Protein AF-A0A9D2K8A7-F1 (afdb_monomer_lite)

Radius of gyration: 24.81 Å; chains: 1; bounding box: 50×59×69 Å

Structure (mmCIF, N/CA/C/O backbone):
data_AF-A0A9D2K8A7-F1
#
_entry.id   AF-A0A9D2K8A7-F1
#
loop_
_atom_site.group_PDB
_atom_site.id
_atom_site.type_symbol
_atom_site.label_atom_id
_atom_site.label_alt_id
_atom_site.label_comp_id
_atom_site.label_asym_id
_atom_site.label_entity_id
_atom_site.label_seq_id
_atom_site.pdbx_PDB_ins_code
_atom_site.Cartn_x
_atom_site.Cartn_y
_atom_site.Cartn_z
_atom_site.occupancy
_atom_site.B_iso_or_equiv
_atom_site.auth_seq_id
_atom_site.auth_comp_id
_atom_site.auth_asym_id
_atom_site.auth_atom_id
_atom_site.pdbx_PDB_model_num
ATOM 1 N N . MET A 1 1 ? -1.285 -45.714 24.639 1.00 65.31 1 MET A N 1
ATOM 2 C CA . MET A 1 1 ? -1.432 -44.637 23.637 1.00 65.31 1 MET A CA 1
ATOM 3 C C . MET A 1 1 ? -2.684 -43.863 24.002 1.00 65.31 1 MET A C 1
ATOM 5 O O . MET A 1 1 ? -3.686 -44.502 24.302 1.00 65.31 1 MET A O 1
ATOM 9 N N . ALA A 1 2 ? -2.605 -42.539 24.095 1.00 81.25 2 ALA A N 1
ATOM 10 C CA . ALA A 1 2 ? -3.733 -41.687 24.477 1.00 81.25 2 ALA A CA 1
ATOM 11 C C . ALA A 1 2 ? -4.180 -40.853 23.271 1.00 81.25 2 ALA A C 1
ATOM 13 O O . ALA A 1 2 ? -3.357 -40.514 22.426 1.00 81.25 2 ALA A O 1
ATOM 14 N N . PHE A 1 3 ? -5.466 -40.513 23.190 1.00 88.50 3 PHE A N 1
ATOM 15 C CA . PHE A 1 3 ? -6.029 -39.693 22.114 1.00 88.50 3 PHE A CA 1
ATOM 16 C C . PHE A 1 3 ? -6.676 -38.436 22.693 1.00 88.50 3 PHE A C 1
ATOM 18 O O . PHE A 1 3 ? -7.244 -38.456 23.784 1.00 88.50 3 PHE A O 1
ATOM 25 N N . CYS A 1 4 ? -6.579 -37.326 21.967 1.00 88.69 4 CYS A N 1
ATOM 26 C CA . CYS A 1 4 ? -7.150 -36.048 22.373 1.00 88.69 4 CYS A CA 1
ATOM 27 C C . CYS A 1 4 ? -8.680 -36.107 22.389 1.00 88.69 4 CYS A C 1
ATOM 29 O O . CYS A 1 4 ? -9.301 -36.402 21.370 1.00 88.69 4 CYS A O 1
ATOM 31 N N . SER A 1 5 ? -9.290 -35.742 23.518 1.00 85.75 5 SER A N 1
ATOM 32 C CA . SER A 1 5 ? -10.748 -35.757 23.685 1.00 85.75 5 SER A CA 1
ATOM 33 C C . SER A 1 5 ? -11.489 -34.718 22.835 1.00 85.75 5 SER A C 1
ATOM 35 O O . SER A 1 5 ? -12.677 -34.888 22.586 1.00 85.75 5 SER A O 1
ATOM 37 N N . LYS A 1 6 ? -10.812 -33.666 22.350 1.00 85.88 6 LYS A N 1
ATOM 38 C CA . LYS A 1 6 ? -11.414 -32.638 21.483 1.00 85.88 6 LYS A CA 1
ATOM 39 C C . LYS A 1 6 ? -11.265 -32.906 19.989 1.00 85.88 6 LYS A C 1
ATOM 41 O O . LYS A 1 6 ? -12.168 -32.564 19.238 1.00 85.88 6 LYS A O 1
ATOM 46 N N . CYS A 1 7 ? -10.133 -33.446 19.534 1.00 89.88 7 CYS A N 1
ATOM 47 C CA . CYS A 1 7 ? -9.863 -33.590 18.093 1.00 89.88 7 CYS A CA 1
ATOM 48 C C . CYS A 1 7 ? -9.508 -35.011 17.639 1.00 89.88 7 CYS A C 1
ATOM 50 O O . CYS A 1 7 ? -9.254 -35.220 16.456 1.00 89.88 7 CYS A O 1
ATOM 52 N N . GLY A 1 8 ? -9.454 -35.979 18.557 1.00 87.69 8 GLY A N 1
ATOM 53 C CA . GLY A 1 8 ? -9.224 -37.393 18.249 1.00 87.69 8 GLY A CA 1
ATOM 54 C C . GLY A 1 8 ? -7.801 -37.748 17.810 1.00 87.69 8 GLY A C 1
ATOM 55 O O . GLY A 1 8 ? -7.538 -38.905 17.503 1.00 87.69 8 GLY A O 1
ATOM 56 N N . ARG A 1 9 ? -6.866 -36.789 17.772 1.00 89.06 9 ARG A N 1
ATOM 57 C CA . ARG A 1 9 ? -5.471 -37.048 17.385 1.00 89.06 9 ARG A CA 1
ATOM 58 C C . ARG A 1 9 ? -4.696 -37.751 18.498 1.00 89.06 9 ARG A C 1
ATOM 60 O O . ARG A 1 9 ? -4.911 -37.464 19.675 1.00 89.06 9 ARG A O 1
ATOM 67 N N . GLU A 1 10 ? -3.784 -38.639 18.114 1.00 91.75 10 GLU A N 1
ATOM 68 C CA . GLU A 1 10 ? -2.905 -39.342 19.049 1.00 91.75 10 GLU A CA 1
ATOM 69 C C . GLU A 1 10 ? -1.982 -38.372 19.805 1.00 91.75 10 GLU A C 1
ATOM 71 O O . GLU A 1 10 ? -1.480 -37.389 19.252 1.00 91.75 10 GLU A O 1
ATOM 76 N N . ILE A 1 11 ? -1.787 -38.648 21.092 1.00 88.19 11 ILE A N 1
ATOM 77 C CA . ILE A 1 11 ? -0.980 -37.877 22.031 1.00 88.19 11 ILE A CA 1
ATOM 78 C C . ILE A 1 11 ? 0.329 -38.634 22.270 1.00 88.19 11 ILE A C 1
ATOM 80 O O . ILE A 1 11 ? 0.329 -39.754 22.785 1.00 88.19 11 ILE A O 1
ATOM 84 N N . ALA A 1 12 ? 1.451 -37.999 21.928 1.00 85.31 12 ALA A N 1
ATOM 85 C CA . ALA A 1 12 ? 2.783 -38.535 22.189 1.00 85.31 12 ALA A CA 1
ATOM 86 C C . ALA A 1 12 ? 3.058 -38.640 23.702 1.00 85.31 12 ALA A C 1
ATOM 88 O O . ALA A 1 12 ? 2.668 -37.759 24.475 1.00 85.31 12 ALA A O 1
ATOM 89 N N . ASN A 1 13 ? 3.759 -39.692 24.136 1.00 77.19 13 ASN A N 1
ATOM 90 C CA . ASN A 1 13 ? 4.100 -39.884 25.550 1.00 77.19 13 ASN A CA 1
ATOM 91 C C . ASN A 1 13 ? 4.867 -38.672 26.110 1.00 77.19 13 ASN A C 1
ATOM 93 O O . ASN A 1 13 ? 5.844 -38.221 25.517 1.00 77.19 13 ASN A O 1
ATOM 97 N N . GLY A 1 14 ? 4.408 -38.146 27.249 1.00 76.88 14 GLY A N 1
ATOM 98 C CA . GLY A 1 14 ? 5.009 -36.991 27.929 1.00 76.88 14 GLY A CA 1
ATOM 99 C C . GLY A 1 14 ? 4.583 -35.611 27.407 1.00 76.88 14 GLY A C 1
ATOM 100 O O . GLY A 1 14 ? 4.970 -34.600 27.994 1.00 76.88 14 GLY A O 1
ATOM 101 N N . SER A 1 15 ? 3.773 -35.532 26.346 1.00 77.31 15 SER A N 1
ATOM 102 C CA . SER A 1 15 ? 3.268 -34.244 25.854 1.00 77.31 15 SER A CA 1
ATOM 103 C C . SER A 1 15 ? 2.279 -33.611 26.841 1.00 77.31 15 SER A C 1
ATOM 105 O O . SER A 1 15 ? 1.503 -34.308 27.480 1.00 77.31 15 SER A O 1
ATOM 107 N N . GLN A 1 16 ? 2.342 -32.284 27.000 1.00 81.44 16 GLN A N 1
ATOM 108 C CA . GLN A 1 16 ? 1.463 -31.514 27.900 1.00 81.44 16 GLN A CA 1
ATOM 109 C C . GLN A 1 16 ? 0.239 -30.938 27.161 1.00 81.44 16 GLN A C 1
ATOM 111 O O . GLN A 1 16 ? -0.792 -30.650 27.769 1.00 81.44 16 GLN A O 1
ATOM 116 N N . PHE A 1 17 ? 0.324 -30.831 25.831 1.00 87.19 17 PHE A N 1
ATOM 117 C CA . PHE A 1 17 ? -0.711 -30.285 24.954 1.00 87.19 17 PHE A CA 1
ATOM 118 C C . PHE A 1 17 ? -0.864 -31.137 23.696 1.00 87.19 17 PHE A C 1
ATOM 120 O O . PHE A 1 17 ? 0.109 -31.682 23.173 1.00 87.19 17 PHE A O 1
ATOM 127 N N . CYS A 1 18 ? -2.084 -31.209 23.167 1.00 88.62 18 CYS A N 1
ATOM 128 C CA . CYS A 1 18 ? -2.353 -31.832 21.882 1.00 88.62 18 CYS A CA 1
ATOM 129 C C . CYS A 1 18 ? -1.731 -31.002 20.751 1.00 88.62 18 CYS A C 1
ATOM 131 O O . CYS A 1 18 ? -2.117 -29.854 20.533 1.00 88.62 18 CYS A O 1
ATOM 133 N N . SER A 1 19 ? -0.845 -31.608 19.964 1.00 84.94 19 SER A N 1
ATOM 134 C CA . SER A 1 19 ? -0.219 -30.974 18.794 1.00 84.94 19 SER A CA 1
ATOM 135 C C . SER A 1 19 ? -1.198 -30.667 17.653 1.00 84.94 19 SER A C 1
ATOM 1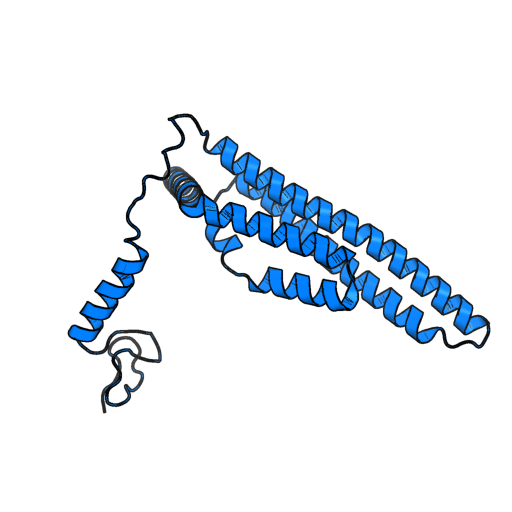37 O O . SER A 1 19 ? -0.885 -29.879 16.767 1.00 84.94 19 SER A O 1
ATOM 139 N N . GLY A 1 20 ? -2.381 -31.290 17.650 1.00 84.56 20 GLY A N 1
ATOM 140 C CA . GLY A 1 20 ? -3.409 -31.071 16.633 1.00 84.56 20 GLY A CA 1
ATOM 141 C C . GLY A 1 20 ? -4.299 -29.858 16.894 1.00 84.56 20 GLY A C 1
ATOM 142 O O . GLY A 1 20 ? -4.608 -29.124 15.962 1.00 84.56 20 GLY A O 1
ATOM 143 N N . CYS A 1 21 ? -4.734 -29.653 18.141 1.00 85.81 21 CYS A N 1
ATOM 144 C CA . CYS A 1 21 ? -5.727 -28.623 18.472 1.00 85.81 21 CYS A CA 1
ATOM 145 C C . CYS A 1 21 ? -5.390 -27.777 19.711 1.00 85.81 21 CYS A C 1
ATOM 147 O O . CYS A 1 21 ? -6.226 -26.982 20.143 1.00 85.81 21 CYS A O 1
ATOM 149 N N . GLY A 1 22 ? -4.223 -27.987 20.327 1.00 80.19 22 GLY A N 1
ATOM 150 C CA . GLY A 1 22 ? -3.735 -27.221 21.477 1.00 80.19 22 GLY A CA 1
ATOM 151 C C . GLY A 1 22 ? -4.411 -27.526 22.816 1.00 80.19 22 GLY A C 1
ATOM 152 O O . GLY A 1 22 ? -4.164 -26.820 23.787 1.00 80.19 22 GLY A O 1
ATOM 153 N N . GLN A 1 23 ? -5.272 -28.547 22.905 1.00 87.12 23 GLN A N 1
ATOM 154 C CA . GLN A 1 23 ? -5.938 -28.877 24.170 1.00 87.12 23 GLN A CA 1
ATOM 155 C C . GLN A 1 23 ? -4.920 -29.441 25.180 1.00 87.12 23 GLN A C 1
ATOM 157 O O . GLN A 1 23 ? -4.176 -30.354 24.809 1.00 87.12 23 GLN A O 1
ATOM 162 N N . PRO A 1 24 ? -4.883 -28.950 26.432 1.00 85.06 24 PRO A N 1
ATOM 163 C CA . PRO A 1 24 ? -4.046 -29.533 27.476 1.00 85.06 24 PRO A CA 1
ATOM 164 C C . PRO A 1 24 ? -4.481 -30.969 27.769 1.00 85.06 24 PRO A C 1
ATOM 166 O O . PRO A 1 24 ? -5.674 -31.278 27.752 1.00 85.06 24 PRO A O 1
ATOM 169 N N . VAL A 1 25 ? -3.515 -31.850 28.021 1.00 83.75 25 VAL A N 1
ATOM 170 C CA . VAL A 1 25 ? -3.777 -33.293 28.178 1.00 83.75 25 VAL A CA 1
ATOM 171 C C . VAL A 1 25 ? -3.817 -33.754 29.638 1.00 83.75 25 VAL A C 1
ATOM 173 O O . VAL A 1 25 ? -4.150 -34.905 29.901 1.00 83.75 25 VAL A O 1
ATOM 176 N N . SER A 1 26 ? -3.509 -32.868 30.587 1.00 73.94 26 SER A N 1
ATOM 177 C CA . SER A 1 26 ? -3.614 -33.107 32.031 1.00 73.94 26 SER A CA 1
ATOM 178 C C . SER A 1 26 ? -4.200 -31.884 32.739 1.00 73.94 26 SER A C 1
ATOM 180 O O . SER A 1 26 ? -4.116 -30.768 32.224 1.00 73.94 26 SER A O 1
ATOM 182 N N . GLU A 1 27 ? -4.779 -32.069 33.929 1.00 65.12 27 GLU A N 1
ATOM 183 C CA . GLU A 1 27 ? -5.292 -30.955 34.744 1.00 65.12 27 GLU A CA 1
ATOM 184 C C . GLU A 1 27 ? -4.177 -29.980 35.146 1.00 65.12 27 GLU A C 1
ATOM 186 O O . GLU A 1 27 ? -4.384 -28.770 35.111 1.00 65.12 27 GLU A O 1
ATOM 191 N N . GLN A 1 28 ? -2.965 -30.484 35.397 1.00 62.75 28 GLN A N 1
ATOM 192 C CA . GLN A 1 28 ? -1.781 -29.660 35.658 1.00 62.75 28 GLN A CA 1
ATOM 193 C C . GLN A 1 28 ? -1.355 -28.849 34.423 1.00 62.75 28 GLN A C 1
ATOM 195 O O . GLN A 1 28 ? -1.036 -27.666 34.549 1.00 62.75 28 GLN A O 1
ATOM 200 N N . ALA A 1 29 ? -1.419 -29.433 33.220 1.00 60.75 29 ALA A N 1
ATOM 201 C CA . ALA A 1 29 ? -1.196 -28.701 31.973 1.00 60.75 29 ALA A CA 1
ATOM 202 C C . ALA A 1 29 ? -2.330 -27.705 31.686 1.00 60.75 29 ALA A C 1
ATOM 204 O O . ALA A 1 29 ? -2.082 -26.632 31.141 1.00 60.75 29 ALA A O 1
ATOM 205 N N . ALA A 1 30 ? -3.566 -28.011 32.091 1.00 59.94 30 ALA A N 1
ATOM 206 C CA . ALA A 1 30 ? -4.691 -27.087 32.003 1.00 59.94 30 ALA A CA 1
ATOM 207 C C . ALA A 1 30 ? -4.513 -25.901 32.961 1.00 59.94 30 ALA A C 1
ATOM 209 O O . ALA A 1 30 ? -4.748 -24.763 32.568 1.00 59.94 30 ALA A O 1
ATOM 210 N N . GLN A 1 31 ? -4.010 -26.130 34.175 1.00 57.47 31 GLN A N 1
ATOM 211 C CA . GLN A 1 31 ? -3.682 -25.073 35.134 1.00 57.47 31 GLN A CA 1
ATOM 212 C C . GLN A 1 31 ? -2.477 -24.237 34.682 1.00 57.47 31 GLN A C 1
ATOM 214 O O . GLN A 1 31 ? -2.521 -23.016 34.798 1.00 57.47 31 GLN A O 1
ATOM 219 N N . GLN A 1 32 ? -1.449 -24.834 34.070 1.00 57.25 32 GLN A N 1
ATOM 220 C CA . GLN A 1 32 ? -0.357 -24.076 33.441 1.00 57.25 32 GLN A CA 1
ATOM 221 C C . GLN A 1 32 ? -0.814 -23.281 32.207 1.00 57.25 32 GLN A C 1
ATOM 223 O O . GLN A 1 32 ? -0.353 -22.157 32.010 1.00 57.25 32 GLN A O 1
ATOM 228 N N . ALA A 1 33 ? -1.760 -23.800 31.416 1.00 56.38 33 ALA A N 1
ATOM 229 C CA . ALA A 1 33 ? -2.389 -23.061 30.319 1.00 56.38 33 ALA A CA 1
ATOM 230 C C . ALA A 1 33 ? -3.187 -21.855 30.829 1.00 56.38 33 ALA A C 1
ATOM 232 O O . ALA A 1 33 ? -3.113 -20.774 30.248 1.00 56.38 33 ALA A O 1
ATOM 233 N N . ILE A 1 34 ? -3.905 -22.026 31.945 1.00 51.78 34 ILE A N 1
ATOM 234 C CA . ILE A 1 34 ? -4.619 -20.941 32.624 1.00 51.78 34 ILE A CA 1
ATOM 235 C C . ILE A 1 34 ? -3.601 -19.895 33.102 1.00 51.78 34 ILE A C 1
ATOM 237 O O . ILE A 1 34 ? -3.754 -18.729 32.750 1.00 51.78 34 ILE A O 1
ATOM 241 N N . TYR A 1 35 ? -2.511 -20.295 33.768 1.00 50.69 35 TYR A N 1
ATOM 242 C CA . TYR A 1 35 ? -1.463 -19.377 34.243 1.00 50.69 35 TYR A CA 1
ATOM 243 C C . TYR A 1 35 ? -0.732 -18.628 33.110 1.00 50.69 35 TYR A C 1
ATOM 245 O O . TYR A 1 35 ? -0.487 -17.429 33.240 1.00 50.69 35 TYR A O 1
ATOM 253 N N . GLN A 1 36 ? -0.430 -19.267 31.972 1.00 46.50 36 GLN A N 1
ATOM 254 C CA . GLN A 1 36 ? 0.151 -18.575 30.807 1.00 46.50 36 GLN A CA 1
ATOM 255 C C . GLN A 1 36 ? -0.861 -17.685 30.072 1.00 46.50 36 GLN A C 1
ATOM 257 O O . GLN A 1 36 ? -0.484 -16.621 29.584 1.00 46.50 36 GLN A O 1
ATOM 262 N N . SER A 1 37 ? -2.147 -18.053 30.040 1.00 49.81 37 SER A N 1
ATOM 263 C CA . SER A 1 37 ? -3.201 -17.175 29.508 1.00 49.81 37 SER A CA 1
ATOM 264 C C . SER A 1 37 ? -3.467 -15.961 30.410 1.00 49.81 37 SER A C 1
ATOM 266 O O . SER A 1 37 ? -3.803 -14.886 29.915 1.00 49.81 37 SER A O 1
ATOM 268 N N . GLN A 1 38 ? -3.234 -16.092 31.720 1.00 37.66 38 GLN A N 1
ATOM 269 C CA . GLN A 1 38 ? -3.366 -15.001 32.685 1.00 37.66 38 GLN A CA 1
ATOM 270 C C . GLN A 1 38 ? -2.188 -14.021 32.629 1.00 37.66 38 GLN A C 1
ATOM 272 O O . GLN A 1 38 ? -2.388 -12.828 32.831 1.00 37.66 38 GLN A O 1
ATOM 277 N N . GLN A 1 39 ? -0.988 -14.476 32.258 1.00 40.97 39 GLN A N 1
ATOM 278 C CA . GLN A 1 39 ? 0.200 -13.621 32.110 1.00 40.97 39 GLN A CA 1
ATOM 279 C C . GLN A 1 39 ? 0.139 -12.683 30.888 1.00 40.97 39 GLN A C 1
ATOM 281 O O . GLN A 1 39 ? 0.833 -11.672 30.866 1.00 40.97 39 GLN A O 1
ATOM 286 N N . VAL A 1 40 ? -0.723 -12.951 29.899 1.00 40.59 40 VAL A N 1
ATOM 287 C CA . VAL A 1 40 ? -0.976 -12.012 28.784 1.00 40.59 40 VAL A CA 1
ATOM 288 C C . VAL A 1 40 ? -2.074 -10.993 29.133 1.00 40.59 40 VAL A C 1
ATOM 290 O O . VAL A 1 40 ? -2.094 -9.900 28.575 1.00 40.59 40 VAL A O 1
ATOM 293 N N . TYR A 1 41 ? -2.937 -11.294 30.111 1.00 43.59 41 TYR A N 1
ATOM 294 C CA . TYR A 1 41 ? -3.938 -10.356 30.645 1.00 43.59 41 TYR A CA 1
ATOM 295 C C . TYR A 1 41 ? -3.499 -9.612 31.916 1.00 43.59 41 TYR A C 1
ATOM 297 O O . TYR A 1 41 ? -4.210 -8.724 32.380 1.00 43.59 41 TYR A O 1
ATOM 305 N N . GLN A 1 42 ? -2.331 -9.941 32.468 1.00 34.47 42 GLN A N 1
ATOM 306 C CA . GLN A 1 42 ? -1.748 -9.288 33.639 1.00 34.47 42 GLN A CA 1
ATOM 307 C C . GLN A 1 42 ? -0.370 -8.714 33.302 1.00 34.47 42 GLN A C 1
ATOM 309 O O . GLN A 1 42 ? 0.619 -8.969 33.983 1.00 34.47 42 GLN A O 1
ATOM 314 N N . GLN A 1 43 ? -0.312 -7.835 32.299 1.00 39.88 43 GLN A N 1
ATOM 315 C CA . GLN A 1 43 ? 0.451 -6.621 32.576 1.00 39.88 43 GLN A CA 1
ATOM 316 C C . GLN A 1 43 ? -0.262 -5.930 33.745 1.00 39.88 43 GLN A C 1
ATOM 318 O O . GLN A 1 43 ? -1.500 -5.912 33.754 1.00 39.88 43 GLN A O 1
ATOM 323 N N . PRO A 1 44 ? 0.452 -5.374 34.743 1.00 32.72 44 PRO A N 1
ATOM 324 C CA . PRO A 1 44 ? -0.202 -4.422 35.620 1.00 32.72 44 PRO A CA 1
ATOM 325 C C . PRO A 1 44 ? -0.909 -3.429 34.701 1.00 32.72 44 PRO A C 1
ATOM 327 O O . PRO A 1 44 ? -0.315 -2.965 33.723 1.00 32.72 44 PRO A O 1
ATOM 330 N N . MET A 1 45 ? -2.176 -3.126 34.985 1.00 38.47 45 MET A N 1
ATOM 331 C CA . MET A 1 45 ? -2.752 -1.869 34.537 1.00 38.47 45 MET A CA 1
ATOM 332 C C . MET A 1 45 ? -1.900 -0.767 35.177 1.00 38.47 45 MET A C 1
ATOM 334 O O . MET A 1 45 ? -2.291 -0.144 36.157 1.00 38.47 45 MET A O 1
ATOM 338 N N . GLN A 1 46 ? -0.696 -0.537 34.650 1.00 35.56 46 GLN A N 1
ATOM 339 C CA . GLN A 1 46 ? -0.149 0.793 34.600 1.00 35.56 46 GLN A CA 1
ATOM 340 C C . GLN A 1 46 ? -1.240 1.548 33.890 1.00 35.56 46 GLN A C 1
ATOM 342 O O . GLN A 1 46 ? -1.519 1.292 32.719 1.00 35.56 46 GLN A O 1
ATOM 347 N N . SER A 1 47 ? -1.944 2.347 34.684 1.00 39.44 47 SER A N 1
ATOM 348 C CA . SER A 1 47 ? -2.914 3.310 34.233 1.00 39.44 47 SER A CA 1
ATOM 349 C C . SER A 1 47 ? -2.283 4.018 33.049 1.00 39.44 47 SER A C 1
ATOM 351 O O . SER A 1 47 ? -1.485 4.939 33.222 1.00 39.44 47 SER A O 1
ATOM 353 N N . VAL A 1 48 ? -2.604 3.560 31.839 1.00 42.62 48 VAL A N 1
ATOM 354 C CA . VAL A 1 48 ? -2.590 4.432 30.684 1.00 42.62 48 VAL A CA 1
ATOM 355 C C . VAL A 1 48 ? -3.476 5.558 31.179 1.00 42.62 48 VAL A C 1
ATOM 357 O O . VAL A 1 48 ? -4.624 5.258 31.532 1.00 42.62 48 VAL A O 1
ATOM 360 N N . PRO A 1 49 ? -2.940 6.776 31.388 1.00 38.19 49 PRO A N 1
ATOM 361 C CA . PRO A 1 49 ? -3.755 7.876 31.849 1.00 38.19 49 PRO A CA 1
ATOM 362 C C . PRO A 1 49 ? -4.977 7.854 30.956 1.00 38.19 49 PRO A C 1
ATOM 364 O O . PRO A 1 49 ? -4.842 7.906 29.729 1.00 38.19 49 PRO A O 1
ATOM 367 N N . TYR A 1 50 ? -6.139 7.622 31.572 1.00 39.72 50 TYR A N 1
ATOM 368 C CA . TYR A 1 50 ? -7.411 7.765 30.895 1.00 39.72 50 TYR A CA 1
ATOM 369 C C . TYR A 1 50 ? -7.256 9.059 30.099 1.00 39.72 50 TYR A C 1
ATOM 371 O O . TYR A 1 50 ? -6.860 10.067 30.706 1.00 39.72 50 TYR A O 1
ATOM 379 N N . PRO A 1 51 ? -7.459 9.085 28.772 1.00 44.66 51 PRO A N 1
ATOM 380 C CA . PRO A 1 51 ? -7.697 10.373 28.174 1.00 44.66 51 PRO A CA 1
ATOM 381 C C . PRO A 1 51 ? -8.870 10.933 28.971 1.00 44.66 51 PRO A C 1
ATOM 383 O O . PRO A 1 51 ? -9.929 10.306 29.063 1.00 44.66 51 PRO A O 1
ATOM 386 N N . GLN A 1 52 ? -8.588 12.037 29.664 1.00 42.50 52 GLN A N 1
ATOM 387 C CA . GLN A 1 52 ? -9.555 12.907 30.315 1.00 42.50 52 GLN A CA 1
ATOM 388 C C . GLN A 1 52 ? -10.865 12.819 29.536 1.00 42.50 52 GLN A C 1
ATOM 390 O O . GLN A 1 52 ? -10.819 12.941 28.308 1.00 42.50 52 GLN A O 1
ATOM 395 N N . GLN A 1 53 ? -11.981 12.536 30.221 1.00 38.09 53 GLN A N 1
ATOM 396 C CA . GLN A 1 53 ? -13.332 12.530 29.646 1.00 38.09 53 GLN A CA 1
ATOM 397 C C . GLN A 1 53 ? -13.439 13.635 28.579 1.00 38.09 53 GLN A C 1
ATOM 399 O O . GLN A 1 53 ? -13.509 14.811 28.921 1.00 38.09 53 GLN A O 1
ATOM 404 N N . GLY A 1 54 ? -13.326 13.272 27.291 1.00 42.75 54 GLY A N 1
ATOM 405 C CA . GLY A 1 54 ? -13.066 14.269 26.243 1.00 42.75 54 GLY A CA 1
ATOM 406 C C . GLY A 1 54 ? -12.337 13.813 24.971 1.00 42.75 54 GLY A C 1
ATOM 407 O O . GLY A 1 54 ? -12.415 14.528 23.972 1.00 42.75 54 GLY A O 1
ATOM 408 N N . SER A 1 55 ? -11.682 12.643 24.905 1.00 54.56 55 SER A N 1
ATOM 409 C CA . SER A 1 55 ? -11.220 12.127 23.600 1.00 54.56 55 SER A CA 1
ATOM 410 C C . SER A 1 55 ? -12.398 11.511 22.846 1.00 54.56 55 SER A C 1
ATOM 412 O O . SER A 1 55 ? -12.668 10.317 22.957 1.00 54.56 55 SER A O 1
ATOM 414 N N . ASN A 1 56 ? -13.134 12.344 22.111 1.00 72.62 56 ASN A N 1
ATOM 415 C CA . ASN A 1 56 ? -14.239 11.916 21.257 1.00 72.62 56 ASN A CA 1
ATOM 416 C C . ASN A 1 56 ? -13.833 10.653 20.461 1.00 72.62 56 ASN A C 1
ATOM 418 O O . ASN A 1 56 ? -12.829 10.714 19.753 1.00 72.62 56 ASN A O 1
ATOM 422 N N . PRO A 1 57 ? -14.569 9.523 20.510 1.00 82.94 57 PRO A N 1
ATOM 423 C CA . PRO A 1 57 ? -14.229 8.323 19.726 1.00 82.94 57 PRO A CA 1
ATOM 424 C C . PRO A 1 57 ? -14.113 8.650 18.230 1.00 82.94 57 PRO A C 1
ATOM 426 O O . PRO A 1 57 ? -13.248 8.139 17.521 1.00 82.94 57 PRO A O 1
ATOM 429 N N . MET A 1 58 ? -14.911 9.624 17.786 1.00 87.44 58 MET A N 1
ATOM 430 C CA . MET A 1 58 ? -14.824 10.230 16.464 1.00 87.44 58 MET A CA 1
ATOM 431 C C . MET A 1 58 ? -13.442 10.835 16.160 1.00 87.44 58 MET A C 1
ATOM 433 O O . MET A 1 58 ? -12.946 10.673 15.053 1.00 87.44 58 MET A O 1
ATOM 437 N N . PHE A 1 59 ? -12.785 11.489 17.122 1.00 90.56 59 PHE A N 1
ATOM 438 C CA . PHE A 1 59 ? -11.448 12.062 16.940 1.00 90.56 59 PHE A CA 1
ATOM 439 C C . PHE A 1 59 ? -10.392 10.979 16.682 1.00 90.56 59 PHE A C 1
ATOM 441 O O . PHE A 1 59 ? -9.566 11.129 15.783 1.00 90.56 59 PHE A O 1
ATOM 448 N N . LEU A 1 60 ? -10.423 9.860 17.415 1.00 92.44 60 LEU A N 1
ATOM 449 C CA . LEU A 1 60 ? -9.477 8.760 17.191 1.00 92.44 60 LEU A CA 1
ATOM 450 C C . LEU A 1 60 ? -9.711 8.075 15.834 1.00 92.44 60 LEU A C 1
ATOM 452 O O . LEU A 1 60 ? -8.754 7.807 15.103 1.00 92.44 60 LEU A O 1
ATOM 456 N N . LEU A 1 61 ? -10.975 7.857 15.458 1.00 94.88 61 LEU A N 1
ATOM 457 C CA . LEU A 1 61 ? -11.336 7.328 14.139 1.00 94.88 61 LEU A CA 1
ATOM 458 C C . LEU A 1 61 ? -10.931 8.281 13.005 1.00 94.88 61 LEU A C 1
ATOM 460 O O . LEU A 1 61 ? -10.417 7.830 11.983 1.00 94.88 61 LEU A O 1
ATOM 464 N N . GLN A 1 62 ? -11.082 9.595 13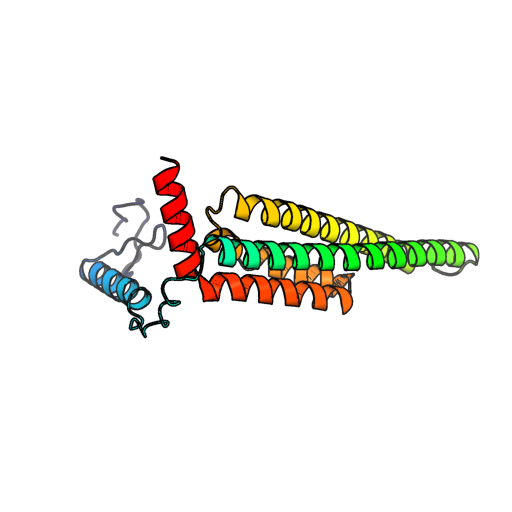.190 1.00 95.00 62 GLN A N 1
ATOM 465 C CA . GLN A 1 62 ? -10.607 10.608 12.243 1.00 95.00 62 GLN A CA 1
ATOM 466 C C . GLN A 1 62 ? -9.082 10.603 12.109 1.00 95.00 62 GLN A C 1
ATOM 468 O O . GLN A 1 62 ? -8.570 10.683 10.991 1.00 95.00 62 GLN A O 1
ATOM 473 N N . GLN A 1 63 ? -8.340 10.454 13.211 1.00 95.69 63 GLN A N 1
ATOM 474 C CA . GLN A 1 63 ? -6.884 10.304 13.158 1.00 95.69 63 GLN A CA 1
ATOM 475 C C . GLN A 1 63 ? -6.471 9.053 12.379 1.00 95.69 63 GLN A C 1
ATOM 477 O O . GLN A 1 63 ? -5.581 9.128 11.530 1.00 95.69 63 GLN A O 1
ATOM 482 N N . LEU A 1 64 ? -7.127 7.916 12.628 1.00 96.00 64 LEU A N 1
ATOM 483 C CA . LEU A 1 64 ? -6.877 6.685 11.884 1.00 96.00 64 LEU A CA 1
ATOM 484 C C . LEU A 1 64 ? -7.201 6.861 10.397 1.00 96.00 64 LEU A C 1
ATOM 486 O O . LEU A 1 64 ? -6.349 6.590 9.554 1.00 96.00 64 LEU A O 1
ATOM 490 N N . SER A 1 65 ? -8.390 7.373 10.076 1.00 97.00 65 SER A N 1
ATOM 491 C CA . SER A 1 65 ? -8.818 7.673 8.707 1.00 97.00 65 SER A CA 1
ATOM 492 C C . SER A 1 65 ? -7.804 8.561 7.981 1.00 97.00 65 SER A C 1
ATOM 494 O O . SER A 1 65 ? -7.378 8.237 6.871 1.00 97.00 65 SER A O 1
ATOM 496 N N . SER A 1 66 ? -7.333 9.626 8.635 1.00 97.25 66 SER A N 1
ATOM 497 C CA . SER A 1 66 ? -6.317 10.530 8.097 1.00 97.25 66 SER A CA 1
ATOM 498 C C . SER A 1 66 ? -4.992 9.812 7.825 1.00 97.25 66 SER A C 1
ATOM 500 O O . SER A 1 66 ? -4.464 9.903 6.719 1.00 97.25 66 SER A O 1
ATOM 502 N N . LYS A 1 67 ? -4.480 9.014 8.772 1.00 96.62 67 LYS A N 1
ATOM 503 C CA . LYS A 1 67 ? -3.235 8.248 8.578 1.00 96.62 67 LYS A CA 1
ATOM 504 C C . LYS A 1 67 ? -3.363 7.203 7.465 1.00 96.62 67 LYS A C 1
ATOM 506 O O . LYS A 1 67 ? -2.464 7.079 6.639 1.00 96.62 67 LYS A O 1
ATOM 511 N N . VAL A 1 68 ? -4.487 6.491 7.379 1.00 97.00 68 VAL A N 1
ATOM 512 C CA . VAL A 1 68 ? -4.752 5.543 6.282 1.00 97.00 68 VAL A CA 1
ATOM 513 C C . VAL A 1 68 ? -4.837 6.280 4.937 1.00 97.00 68 VAL A C 1
ATOM 515 O O . VAL A 1 68 ? -4.290 5.807 3.940 1.00 97.00 68 VAL A O 1
ATOM 518 N N . LYS A 1 69 ? -5.478 7.455 4.887 1.00 97.19 69 LYS A N 1
ATOM 519 C CA . LYS A 1 69 ? -5.530 8.295 3.682 1.00 97.19 69 LYS A CA 1
ATOM 520 C C . LYS A 1 69 ? -4.129 8.748 3.264 1.00 97.19 69 LYS A C 1
ATOM 522 O O . LYS A 1 69 ? -3.805 8.658 2.085 1.00 97.19 69 LYS A O 1
ATOM 527 N N . THR A 1 70 ? -3.291 9.167 4.208 1.00 96.19 70 THR A N 1
ATOM 528 C CA . THR A 1 70 ? -1.887 9.515 3.949 1.00 96.19 70 THR A CA 1
ATOM 529 C C . THR A 1 70 ? -1.104 8.321 3.409 1.00 96.19 70 THR A C 1
ATOM 531 O O . THR A 1 70 ? -0.415 8.473 2.405 1.00 96.19 70 THR A O 1
ATOM 534 N N . ASN A 1 71 ? -1.277 7.121 3.981 1.00 95.12 71 ASN A N 1
ATOM 535 C CA . ASN A 1 71 ? -0.687 5.892 3.435 1.00 95.12 71 ASN A CA 1
ATOM 536 C C . ASN A 1 71 ? -1.085 5.694 1.966 1.00 95.12 71 ASN A C 1
ATOM 538 O O . ASN A 1 71 ? -0.241 5.407 1.125 1.00 95.12 71 ASN A O 1
ATOM 542 N N . ALA A 1 72 ? -2.360 5.905 1.632 1.00 96.56 72 ALA A N 1
ATOM 543 C CA . ALA A 1 72 ? -2.824 5.786 0.257 1.00 96.56 72 ALA A CA 1
ATOM 544 C C . ALA A 1 72 ? -2.204 6.823 -0.690 1.00 96.56 72 ALA A C 1
ATOM 546 O O . ALA A 1 72 ? -1.814 6.476 -1.801 1.00 96.56 72 ALA A O 1
ATOM 547 N N . ILE A 1 73 ? -2.099 8.083 -0.254 1.00 96.44 73 ILE A N 1
ATOM 548 C CA . ILE A 1 73 ? -1.477 9.161 -1.035 1.00 96.44 73 ILE A CA 1
ATOM 549 C C . ILE A 1 73 ? -0.013 8.827 -1.328 1.00 96.44 73 ILE A C 1
ATOM 551 O O . ILE A 1 73 ? 0.421 8.982 -2.465 1.00 96.44 73 ILE A O 1
ATOM 555 N N . ILE A 1 74 ? 0.723 8.309 -0.341 1.00 94.62 74 ILE A N 1
ATOM 556 C CA . ILE A 1 74 ? 2.111 7.868 -0.524 1.00 94.62 74 ILE A CA 1
ATOM 557 C C . ILE A 1 74 ? 2.198 6.816 -1.637 1.00 94.62 74 ILE A C 1
ATOM 559 O O . ILE A 1 74 ? 2.991 6.972 -2.562 1.00 94.62 74 ILE A O 1
ATOM 563 N N . TRP A 1 75 ? 1.345 5.788 -1.606 1.00 94.88 75 TRP A N 1
ATOM 564 C CA . TRP A 1 75 ? 1.340 4.749 -2.640 1.00 94.88 75 TRP A CA 1
ATOM 565 C C . TRP A 1 75 ? 0.940 5.266 -4.029 1.00 94.88 75 TRP A C 1
ATOM 567 O O . TRP A 1 75 ? 1.502 4.803 -5.018 1.00 94.88 75 TRP A O 1
ATOM 577 N N . ILE A 1 76 ? 0.041 6.254 -4.118 1.00 96.62 76 ILE A N 1
ATOM 578 C CA . ILE A 1 76 ? -0.301 6.920 -5.389 1.00 96.62 76 ILE A CA 1
ATOM 579 C C . ILE A 1 76 ? 0.911 7.663 -5.950 1.00 96.62 76 ILE A C 1
ATOM 581 O O . ILE A 1 76 ? 1.240 7.492 -7.119 1.00 96.62 76 ILE A O 1
ATOM 585 N N . VAL A 1 77 ? 1.596 8.460 -5.124 1.00 94.69 77 VAL A N 1
ATOM 586 C CA . VAL A 1 77 ? 2.785 9.212 -5.551 1.00 94.69 77 VAL A CA 1
ATOM 587 C C . VAL A 1 77 ? 3.878 8.259 -6.034 1.00 94.69 77 VAL A C 1
ATOM 589 O O . VAL A 1 77 ? 4.431 8.458 -7.115 1.00 94.69 77 VAL A O 1
ATOM 592 N N . ILE A 1 78 ? 4.140 7.188 -5.279 1.00 93.50 78 ILE A N 1
ATOM 593 C CA . ILE A 1 78 ? 5.111 6.153 -5.654 1.00 93.50 78 ILE A CA 1
ATOM 594 C C . ILE A 1 78 ? 4.722 5.496 -6.985 1.00 93.50 78 ILE A C 1
ATOM 596 O O . ILE A 1 78 ? 5.576 5.347 -7.858 1.00 93.50 78 ILE A O 1
ATOM 600 N N . ALA A 1 79 ? 3.450 5.140 -7.175 1.00 94.31 79 ALA A N 1
ATOM 601 C CA . ALA A 1 79 ? 2.978 4.536 -8.417 1.00 94.31 79 ALA A CA 1
ATOM 602 C C . ALA A 1 79 ? 3.128 5.474 -9.626 1.00 94.31 79 ALA A C 1
ATOM 604 O O . ALA A 1 79 ? 3.576 5.033 -10.680 1.00 94.31 79 ALA A O 1
ATOM 605 N N . CYS A 1 80 ? 2.823 6.767 -9.477 1.00 95.00 80 CYS A N 1
ATOM 606 C CA . CYS A 1 80 ? 3.017 7.753 -10.543 1.00 95.00 80 CYS A CA 1
ATOM 607 C C . CYS A 1 80 ? 4.489 7.855 -10.964 1.00 95.00 80 CYS A C 1
ATOM 609 O O . CYS A 1 80 ? 4.792 7.858 -12.156 1.00 95.00 80 CYS A O 1
ATOM 611 N N . ILE A 1 81 ? 5.405 7.888 -9.990 1.00 93.38 81 ILE A N 1
ATOM 612 C CA . ILE A 1 81 ? 6.849 7.897 -10.256 1.00 93.38 81 ILE A CA 1
ATOM 613 C C . ILE A 1 81 ? 7.266 6.606 -10.974 1.00 93.38 81 ILE A C 1
ATOM 615 O O . ILE A 1 81 ? 8.005 6.664 -11.953 1.00 93.38 81 ILE A O 1
ATOM 619 N N . GLN A 1 82 ? 6.764 5.448 -10.541 1.00 92.94 82 GLN A N 1
ATOM 620 C CA . GLN A 1 82 ? 7.064 4.161 -11.174 1.00 92.94 82 GLN A CA 1
ATOM 621 C C . GLN A 1 82 ? 6.540 4.087 -12.609 1.00 92.94 82 GLN A C 1
ATOM 623 O O . GLN A 1 82 ? 7.272 3.654 -13.489 1.00 92.94 82 GLN A O 1
ATOM 628 N N . PHE A 1 83 ? 5.330 4.569 -12.895 1.00 95.69 83 PHE A N 1
ATOM 629 C CA . PHE A 1 83 ? 4.832 4.611 -14.272 1.00 95.69 83 PHE A CA 1
ATOM 630 C C . PHE A 1 83 ? 5.684 5.502 -15.170 1.00 95.69 83 PHE A C 1
ATOM 632 O O . PHE A 1 83 ? 5.983 5.112 -16.297 1.00 95.69 83 PHE A O 1
ATOM 639 N N . PHE A 1 84 ? 6.124 6.655 -14.665 1.00 95.56 84 PHE A N 1
ATOM 640 C CA . PHE A 1 84 ? 7.029 7.526 -15.406 1.00 95.56 84 PHE A CA 1
ATOM 641 C C . PHE A 1 84 ? 8.378 6.843 -15.681 1.00 95.56 84 PHE A C 1
ATOM 643 O O . PHE A 1 84 ? 8.797 6.753 -16.833 1.00 95.56 84 PHE A O 1
ATOM 650 N N . ILE A 1 85 ? 9.024 6.289 -14.649 1.00 93.75 85 ILE A N 1
ATOM 651 C CA . ILE A 1 85 ? 10.303 5.571 -14.780 1.00 93.75 85 ILE A CA 1
ATOM 652 C C . ILE A 1 85 ? 10.165 4.370 -15.723 1.00 93.75 85 ILE A C 1
ATOM 654 O O . ILE A 1 85 ? 11.018 4.159 -16.584 1.00 93.75 85 ILE A O 1
ATOM 658 N N . GLY A 1 86 ? 9.096 3.589 -15.583 1.00 94.88 86 GLY A N 1
ATOM 659 C CA . GLY A 1 86 ? 8.833 2.419 -16.413 1.00 94.88 86 GLY A CA 1
ATOM 660 C C . GLY A 1 86 ? 8.640 2.785 -17.883 1.00 94.88 86 GLY A C 1
ATOM 661 O O . GLY A 1 86 ? 9.234 2.150 -18.750 1.00 94.88 86 GLY A O 1
ATOM 662 N N . MET A 1 87 ? 7.895 3.857 -18.169 1.00 96.94 87 MET A N 1
ATOM 663 C CA . MET A 1 87 ? 7.711 4.365 -19.531 1.00 96.94 87 MET A CA 1
ATOM 664 C C . MET A 1 87 ? 9.033 4.831 -20.152 1.00 96.94 87 MET A C 1
ATOM 666 O O . MET A 1 87 ? 9.325 4.469 -21.289 1.00 96.94 87 MET A O 1
ATOM 670 N N . VAL A 1 88 ? 9.857 5.574 -19.407 1.00 96.19 88 VAL A N 1
ATOM 671 C CA . VAL A 1 88 ? 11.180 6.020 -19.878 1.00 96.19 88 VAL A CA 1
ATOM 672 C C . VAL A 1 88 ? 12.084 4.828 -20.203 1.00 96.19 88 VAL A C 1
ATOM 674 O O . VAL A 1 88 ? 12.692 4.809 -21.269 1.00 96.19 88 VAL A O 1
ATOM 677 N N . ASN A 1 89 ? 12.126 3.805 -19.342 1.00 95.75 89 ASN A N 1
ATOM 678 C CA . ASN A 1 89 ? 12.903 2.586 -19.595 1.00 95.75 89 ASN A CA 1
ATOM 679 C C . ASN A 1 89 ? 12.433 1.851 -20.856 1.00 95.75 89 ASN A C 1
ATOM 681 O O . ASN A 1 89 ? 13.258 1.396 -21.642 1.00 95.75 89 ASN A O 1
ATOM 685 N N . ILE A 1 90 ? 11.120 1.773 -21.086 1.00 97.12 90 ILE A N 1
ATOM 686 C CA . ILE A 1 90 ? 10.580 1.156 -22.303 1.00 97.12 90 ILE A CA 1
ATOM 687 C C . ILE A 1 90 ? 11.020 1.935 -23.550 1.00 97.12 90 ILE A C 1
ATOM 689 O O . ILE A 1 90 ? 11.473 1.326 -24.516 1.00 97.12 90 ILE A O 1
ATOM 693 N N . VAL A 1 91 ? 10.935 3.269 -23.529 1.00 97.25 91 VAL A N 1
ATOM 694 C CA . VAL A 1 91 ? 11.370 4.113 -24.655 1.00 97.25 91 VAL A CA 1
ATOM 695 C C . VAL A 1 91 ? 12.864 3.935 -24.926 1.00 97.25 91 VAL A C 1
ATOM 697 O O . VAL A 1 91 ? 13.236 3.676 -26.067 1.00 97.25 91 VAL A O 1
ATOM 700 N N . ILE A 1 92 ? 13.709 4.001 -23.891 1.00 96.19 92 ILE A N 1
ATOM 701 C CA . ILE A 1 92 ? 15.157 3.762 -24.012 1.00 96.19 92 ILE A CA 1
ATOM 702 C C . ILE A 1 92 ? 15.423 2.363 -24.578 1.00 96.19 92 ILE A C 1
ATOM 704 O O . ILE A 1 92 ? 16.225 2.215 -25.493 1.00 96.19 92 ILE A O 1
ATOM 708 N N . GLY A 1 93 ? 14.717 1.344 -24.085 1.00 96.44 93 GLY A N 1
ATOM 709 C CA . GLY A 1 93 ? 14.854 -0.027 -24.567 1.00 96.44 93 GLY A CA 1
ATOM 710 C C . GLY A 1 93 ? 14.533 -0.177 -26.054 1.00 96.44 93 GLY A C 1
ATOM 711 O O . GLY A 1 93 ? 15.238 -0.900 -26.753 1.00 96.44 93 GLY A O 1
ATOM 712 N N . PHE A 1 94 ? 13.515 0.519 -26.567 1.00 96.12 94 PHE A N 1
ATOM 713 C CA . PHE A 1 94 ? 13.223 0.523 -28.003 1.00 96.12 94 PHE A CA 1
ATOM 714 C C . PHE A 1 94 ? 14.273 1.278 -28.825 1.00 96.12 94 PHE A C 1
ATOM 716 O O . PHE A 1 94 ? 14.629 0.802 -29.898 1.00 96.12 94 PHE A O 1
ATOM 723 N N . VAL A 1 95 ? 14.780 2.412 -28.327 1.00 95.69 95 VAL A N 1
ATOM 724 C CA . VAL A 1 95 ? 15.829 3.193 -29.008 1.00 95.69 95 VAL A CA 1
ATOM 725 C C . VAL A 1 95 ? 17.121 2.382 -29.132 1.00 95.69 95 VAL A C 1
ATOM 727 O O . VAL A 1 95 ? 17.617 2.219 -30.239 1.00 95.69 95 VAL A O 1
ATOM 730 N N . LEU A 1 96 ? 17.607 1.783 -28.039 1.00 94.81 96 LEU A N 1
ATOM 731 C CA . LEU A 1 96 ? 18.840 0.981 -28.050 1.00 94.81 96 LEU A CA 1
ATOM 732 C C . LEU A 1 96 ? 18.755 -0.203 -29.022 1.00 94.81 96 LEU A C 1
ATOM 734 O O . LEU A 1 96 ? 19.659 -0.410 -29.826 1.00 94.81 96 LEU A O 1
ATOM 738 N N . ASN A 1 97 ? 17.630 -0.929 -29.014 1.00 90.44 97 ASN A N 1
ATOM 739 C CA . ASN A 1 97 ? 17.418 -2.038 -29.948 1.00 90.44 97 ASN A CA 1
ATOM 740 C C . ASN A 1 97 ? 17.403 -1.585 -31.420 1.00 90.44 97 ASN A C 1
ATOM 742 O O . ASN A 1 97 ? 17.784 -2.362 -32.295 1.00 90.44 97 ASN A O 1
ATOM 746 N N . ALA A 1 98 ? 16.962 -0.356 -31.711 1.00 91.38 98 ALA A N 1
ATOM 747 C CA . ALA A 1 98 ? 16.988 0.193 -33.067 1.00 91.38 98 ALA A CA 1
ATOM 748 C C . ALA A 1 98 ? 18.418 0.524 -33.537 1.00 91.38 98 ALA A C 1
ATOM 750 O O . ALA A 1 98 ? 18.716 0.366 -34.720 1.00 91.38 98 ALA A O 1
ATOM 751 N N . ASP A 1 99 ? 19.303 0.899 -32.612 1.00 90.62 99 ASP A N 1
ATOM 752 C CA . ASP A 1 99 ? 20.715 1.214 -32.868 1.00 90.62 99 ASP A CA 1
ATOM 753 C C . ASP A 1 99 ? 21.638 -0.028 -32.827 1.00 90.62 99 ASP A C 1
ATOM 755 O O . ASP A 1 99 ? 22.859 0.101 -32.764 1.00 90.62 99 ASP A O 1
ATOM 759 N N . TYR A 1 100 ? 21.073 -1.244 -32.902 1.00 84.62 100 TYR A N 1
ATOM 760 C CA . TYR A 1 100 ? 21.785 -2.529 -32.774 1.00 84.62 100 TYR A CA 1
ATOM 761 C C . TYR A 1 100 ? 22.530 -2.711 -31.430 1.00 84.62 100 TYR A C 1
ATOM 763 O O . TYR A 1 100 ? 23.459 -3.517 -31.335 1.00 84.62 100 TYR A O 1
ATOM 771 N N . GLU A 1 101 ? 22.101 -2.011 -30.376 1.00 85.75 101 GLU A N 1
ATOM 772 C CA . GLU A 1 101 ? 22.550 -2.199 -28.992 1.00 85.75 101 GLU A CA 1
ATOM 773 C C . GLU A 1 101 ? 21.513 -3.025 -28.196 1.00 85.75 101 GLU A C 1
ATOM 775 O O . GLU A 1 101 ? 20.312 -2.963 -28.462 1.00 85.75 101 GLU A O 1
ATOM 780 N N . ASP A 1 102 ? 21.939 -3.835 -27.216 1.00 91.62 102 ASP A N 1
ATOM 781 C CA . ASP A 1 102 ? 21.003 -4.682 -26.455 1.00 91.62 102 ASP A CA 1
ATOM 782 C C . ASP A 1 102 ? 20.156 -3.864 -25.460 1.00 91.62 102 ASP A C 1
ATOM 784 O O . ASP A 1 102 ? 20.540 -3.608 -24.316 1.00 91.62 102 ASP A O 1
ATOM 788 N N . GLY A 1 103 ? 18.954 -3.479 -25.893 1.00 92.62 103 GLY A N 1
ATOM 789 C CA . GLY A 1 103 ? 17.958 -2.776 -25.081 1.00 92.62 103 GLY A CA 1
ATOM 790 C C . GLY A 1 103 ? 17.031 -3.688 -24.266 1.00 92.62 103 GLY A C 1
ATOM 791 O O . GLY A 1 103 ? 16.133 -3.188 -23.581 1.00 92.62 103 GLY A O 1
ATOM 792 N N . THR A 1 104 ? 17.197 -5.014 -24.330 1.00 93.12 104 THR A N 1
ATOM 793 C CA . THR A 1 104 ? 16.251 -5.996 -23.760 1.00 93.12 104 THR A CA 1
ATOM 794 C C . THR A 1 104 ? 16.067 -5.826 -22.252 1.00 93.12 104 THR A C 1
ATOM 796 O O . THR A 1 104 ? 14.946 -5.892 -21.741 1.00 93.12 104 THR A O 1
ATOM 799 N N . SER A 1 105 ? 17.152 -5.545 -21.528 1.00 91.69 105 SER A N 1
ATOM 800 C CA . SER A 1 105 ? 17.138 -5.328 -20.075 1.00 91.69 105 SER A CA 1
ATOM 801 C C . SER A 1 105 ? 16.266 -4.135 -19.658 1.00 91.69 105 SER A C 1
ATOM 803 O O . SER A 1 105 ? 15.532 -4.224 -18.668 1.00 91.69 105 SER A O 1
ATOM 805 N N . ASN A 1 106 ? 16.280 -3.051 -20.439 1.00 94.06 106 ASN A N 1
ATOM 806 C CA . ASN A 1 106 ? 15.475 -1.851 -20.202 1.00 94.06 106 ASN A CA 1
ATOM 807 C C . ASN A 1 106 ? 13.986 -2.114 -20.450 1.00 94.06 106 ASN A C 1
ATOM 809 O O . ASN A 1 106 ? 13.149 -1.702 -19.648 1.00 94.06 106 ASN A O 1
ATOM 813 N N . LEU A 1 107 ? 13.648 -2.861 -21.509 1.00 95.06 107 LEU A N 1
ATOM 814 C CA . LEU A 1 107 ? 12.264 -3.265 -21.777 1.00 95.06 107 LEU A CA 1
ATOM 815 C C . LEU A 1 107 ? 11.710 -4.111 -20.627 1.00 95.06 107 LEU A C 1
ATOM 817 O O . LEU A 1 107 ? 10.655 -3.792 -20.078 1.00 95.06 107 LEU A O 1
ATOM 821 N N . ILE A 1 108 ? 12.450 -5.150 -20.223 1.00 93.62 108 ILE A N 1
ATOM 822 C CA . ILE A 1 108 ? 12.075 -6.029 -19.109 1.00 93.62 108 ILE A CA 1
ATOM 823 C C . ILE A 1 108 ? 11.875 -5.200 -17.836 1.00 93.62 108 ILE A C 1
ATOM 825 O O . ILE A 1 108 ? 10.804 -5.248 -17.228 1.00 93.62 108 ILE A O 1
ATOM 829 N N . THR A 1 109 ? 12.871 -4.393 -17.465 1.00 91.69 109 THR A N 1
ATOM 830 C CA . THR A 1 109 ? 12.814 -3.544 -16.267 1.00 91.69 109 THR A CA 1
ATOM 831 C C . THR A 1 109 ? 11.624 -2.590 -16.317 1.00 91.69 109 THR A C 1
ATOM 833 O O . THR A 1 109 ? 10.879 -2.489 -15.344 1.00 91.69 109 THR A O 1
ATOM 836 N N . GLY A 1 110 ? 11.382 -1.940 -17.455 1.00 94.06 110 GLY A N 1
ATOM 837 C CA . GLY A 1 110 ? 10.276 -1.007 -17.627 1.00 94.06 110 GLY A CA 1
ATOM 838 C C . GLY A 1 110 ? 8.904 -1.652 -17.419 1.00 94.06 110 GLY A C 1
ATOM 839 O O . GLY A 1 110 ? 8.094 -1.126 -16.653 1.00 94.06 110 GLY A O 1
ATOM 840 N N . PHE A 1 111 ? 8.655 -2.827 -18.007 1.00 94.81 111 PHE A N 1
ATOM 841 C CA . PHE A 1 111 ? 7.407 -3.567 -17.780 1.00 94.81 111 PHE A CA 1
ATOM 842 C C . PHE A 1 111 ? 7.242 -3.999 -16.320 1.00 94.81 111 PHE A C 1
ATOM 844 O O . PHE A 1 111 ? 6.160 -3.834 -15.750 1.00 94.81 111 PHE A O 1
ATOM 851 N N . PHE A 1 112 ? 8.303 -4.504 -15.685 1.00 92.69 112 PHE A N 1
ATOM 852 C CA . PHE A 1 112 ? 8.258 -4.886 -14.273 1.00 92.69 112 PHE A CA 1
ATOM 853 C C . PHE A 1 112 ? 7.963 -3.695 -13.357 1.00 92.69 112 PHE A C 1
ATOM 855 O O . PHE A 1 112 ? 7.108 -3.802 -12.478 1.00 92.69 112 PHE A O 1
ATOM 862 N N . VAL A 1 113 ? 8.598 -2.543 -13.582 1.00 93.06 113 VAL A N 1
ATOM 863 C CA . VAL A 1 113 ? 8.344 -1.322 -12.802 1.00 93.06 113 VAL A CA 1
ATOM 864 C C . VAL A 1 113 ? 6.890 -0.862 -12.963 1.00 93.06 113 VAL A C 1
ATOM 866 O O . VAL A 1 113 ? 6.260 -0.476 -11.977 1.00 93.06 113 VAL A O 1
ATOM 869 N N . ILE A 1 114 ? 6.309 -0.970 -14.164 1.00 94.25 114 ILE A N 1
ATOM 870 C CA . ILE A 1 114 ? 4.882 -0.680 -14.382 1.00 94.25 114 ILE A CA 1
ATOM 871 C C . ILE A 1 114 ? 3.997 -1.648 -13.588 1.00 94.25 114 ILE A C 1
ATOM 873 O O . ILE A 1 114 ? 3.054 -1.204 -12.934 1.00 94.25 114 ILE A O 1
ATOM 877 N N . ILE A 1 115 ? 4.301 -2.950 -13.580 1.00 93.94 115 ILE A N 1
ATOM 878 C CA . ILE A 1 115 ? 3.550 -3.939 -12.788 1.00 93.94 115 ILE A CA 1
ATOM 879 C C . ILE A 1 115 ? 3.567 -3.570 -11.297 1.00 93.94 115 ILE A C 1
ATOM 881 O O . ILE A 1 115 ? 2.522 -3.578 -10.643 1.00 93.94 115 ILE A O 1
ATOM 885 N N . VAL A 1 116 ? 4.726 -3.188 -10.758 1.00 92.94 116 VAL A N 1
ATOM 886 C CA . VAL A 1 116 ? 4.857 -2.731 -9.364 1.00 92.94 116 VAL A CA 1
ATOM 887 C C . VAL A 1 116 ? 4.033 -1.462 -9.119 1.00 92.94 116 VAL A C 1
ATOM 889 O O . VAL A 1 116 ? 3.344 -1.370 -8.099 1.00 92.94 116 VAL A O 1
ATOM 892 N N . GLY A 1 117 ? 4.013 -0.536 -10.081 1.00 93.88 117 GLY A N 1
ATOM 893 C CA . GLY A 1 117 ? 3.159 0.653 -10.052 1.00 93.88 117 GLY A CA 1
ATOM 894 C C . GLY A 1 117 ? 1.679 0.295 -9.921 1.00 93.88 117 GLY A C 1
ATOM 895 O O . GLY A 1 117 ? 0.980 0.845 -9.067 1.00 93.88 117 GLY A O 1
ATOM 896 N N . VAL A 1 118 ? 1.206 -0.699 -10.680 1.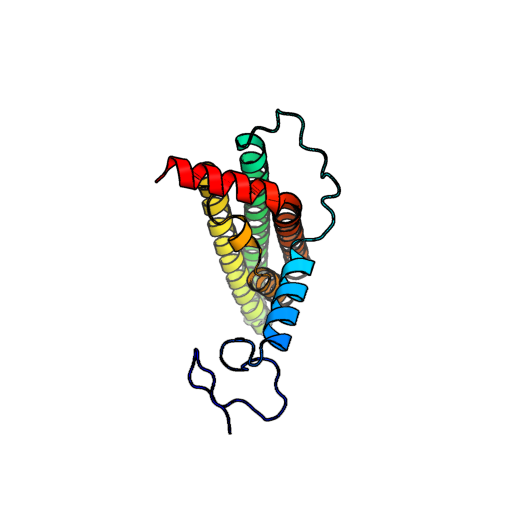00 94.75 118 VAL A N 1
ATOM 897 C CA . VAL A 1 118 ? -0.173 -1.207 -10.580 1.00 94.75 118 VAL A CA 1
ATOM 898 C C . VAL A 1 118 ? -0.457 -1.787 -9.191 1.00 94.75 118 VAL A C 1
ATOM 900 O O . VAL A 1 118 ? -1.482 -1.455 -8.593 1.00 94.75 118 VAL A O 1
ATOM 903 N N . LEU A 1 119 ? 0.445 -2.602 -8.633 1.00 93.75 119 LEU A N 1
ATOM 904 C CA . LEU A 1 119 ? 0.287 -3.153 -7.277 1.00 93.75 119 LEU A CA 1
ATOM 905 C C . LEU A 1 119 ? 0.186 -2.044 -6.218 1.00 93.75 119 LEU A C 1
ATOM 907 O O . LEU A 1 119 ? -0.638 -2.120 -5.302 1.00 93.75 119 LEU A O 1
ATOM 911 N N .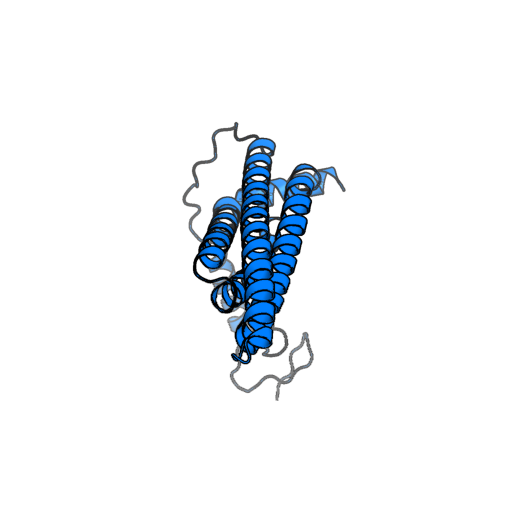 ASN A 1 120 ? 0.969 -0.977 -6.372 1.00 93.69 120 ASN A N 1
ATOM 912 C CA . ASN A 1 120 ? 0.938 0.177 -5.480 1.00 93.69 120 ASN A CA 1
ATOM 913 C C . ASN A 1 120 ? -0.373 0.976 -5.607 1.00 93.69 120 ASN A C 1
ATOM 915 O O . ASN A 1 120 ? -0.937 1.374 -4.585 1.00 93.69 120 ASN A O 1
ATOM 919 N N . ILE A 1 121 ? -0.945 1.107 -6.811 1.00 96.31 121 ILE A N 1
ATOM 920 C CA . ILE A 1 121 ? -2.304 1.649 -6.987 1.00 96.31 121 ILE A CA 1
ATOM 921 C C . ILE A 1 121 ? -3.345 0.779 -6.277 1.00 96.31 121 ILE A C 1
ATOM 923 O O . ILE A 1 121 ? -4.186 1.312 -5.555 1.00 96.31 121 ILE A O 1
ATOM 927 N N . VAL A 1 122 ? -3.275 -0.550 -6.401 1.00 94.56 122 VAL A N 1
ATOM 928 C CA . VAL A 1 122 ? -4.206 -1.458 -5.706 1.00 94.56 122 VAL A CA 1
ATOM 929 C C . VAL A 1 122 ? -4.134 -1.260 -4.187 1.00 94.56 122 VAL A C 1
ATOM 931 O O . VAL A 1 122 ? -5.172 -1.149 -3.524 1.00 94.56 122 VAL A O 1
ATOM 934 N N . ASN A 1 123 ? -2.927 -1.155 -3.625 1.00 92.81 123 ASN A N 1
ATOM 935 C CA . ASN A 1 123 ? -2.720 -0.872 -2.203 1.00 92.81 123 ASN A CA 1
ATOM 936 C C . ASN A 1 123 ? -3.280 0.497 -1.790 1.00 92.81 123 ASN A C 1
ATOM 938 O O . ASN A 1 123 ? -3.911 0.618 -0.730 1.00 92.81 123 ASN A O 1
ATOM 942 N N . ALA A 1 124 ? -3.116 1.515 -2.636 1.00 95.81 124 ALA A N 1
ATOM 943 C CA . ALA A 1 124 ? -3.695 2.829 -2.410 1.00 95.81 124 ALA A CA 1
ATOM 944 C C . ALA A 1 124 ? -5.226 2.793 -2.413 1.00 95.81 124 ALA A C 1
ATOM 946 O O . ALA A 1 124 ? -5.851 3.310 -1.488 1.00 95.81 124 ALA A O 1
ATOM 947 N N . THR A 1 125 ? -5.852 2.145 -3.397 1.00 96.25 125 THR A N 1
ATOM 948 C CA . THR A 1 125 ? -7.315 2.048 -3.489 1.00 96.25 125 THR A CA 1
ATOM 949 C C . THR A 1 125 ? -7.900 1.309 -2.288 1.00 96.25 125 THR A C 1
ATOM 951 O O . THR A 1 125 ? -8.881 1.775 -1.705 1.00 96.25 125 THR A O 1
ATOM 954 N N . ARG A 1 126 ? -7.276 0.202 -1.858 1.00 95.00 126 ARG A N 1
ATOM 955 C CA . ARG A 1 126 ? -7.666 -0.517 -0.632 1.00 95.00 126 ARG A CA 1
ATOM 956 C C . ARG A 1 126 ? -7.592 0.394 0.594 1.00 95.00 126 ARG A C 1
ATOM 958 O O . ARG A 1 126 ? -8.546 0.451 1.365 1.00 95.00 126 ARG A O 1
ATOM 965 N N . SER A 1 127 ? -6.510 1.160 0.725 1.00 95.31 127 SER A N 1
ATOM 966 C CA . SER A 1 127 ? -6.328 2.117 1.821 1.00 95.31 127 SER A CA 1
ATOM 967 C C . SER A 1 127 ? -7.366 3.251 1.777 1.00 95.31 127 SER A C 1
ATOM 969 O O . SER A 1 127 ? -7.974 3.560 2.795 1.00 95.31 127 SER A O 1
ATOM 971 N N . LEU A 1 128 ? -7.652 3.837 0.609 1.00 97.06 128 LEU A N 1
ATOM 972 C CA . LEU A 1 128 ? -8.679 4.882 0.463 1.00 97.06 128 LEU A CA 1
ATOM 973 C C . LEU A 1 128 ? -10.089 4.383 0.773 1.00 97.06 128 LEU A C 1
ATOM 975 O O . LEU A 1 128 ? -10.906 5.141 1.294 1.00 97.06 128 LEU A O 1
ATOM 979 N N . LYS A 1 129 ? -10.403 3.133 0.426 1.00 97.19 129 LYS A N 1
ATOM 980 C CA . LYS A 1 129 ? -11.684 2.527 0.791 1.00 97.19 129 LYS A CA 1
ATOM 981 C C . LYS A 1 129 ? -11.768 2.354 2.307 1.00 97.19 129 LYS A C 1
ATOM 983 O O . LYS A 1 129 ? -12.727 2.818 2.921 1.00 97.19 129 LYS A O 1
ATOM 988 N N . TYR A 1 130 ? -10.730 1.772 2.901 1.00 96.88 130 TYR A N 1
ATOM 989 C CA . TYR A 1 130 ? -10.669 1.520 4.336 1.00 96.88 130 TYR A CA 1
ATOM 990 C C . TYR A 1 130 ? -10.700 2.812 5.175 1.00 96.88 130 TYR A C 1
ATOM 992 O O . TYR A 1 130 ? -11.370 2.864 6.204 1.00 96.88 130 TYR A O 1
ATOM 1000 N N . SER A 1 131 ? -10.059 3.895 4.716 1.00 97.12 131 SER A N 1
ATOM 1001 C CA . SER A 1 131 ? -10.070 5.185 5.425 1.00 97.12 131 SER A CA 1
ATOM 1002 C C . SER A 1 131 ? -11.462 5.806 5.532 1.00 97.12 131 SER A C 1
ATOM 1004 O O . SER A 1 131 ? -11.726 6.547 6.477 1.00 97.12 131 SER A O 1
ATOM 1006 N N . LYS A 1 132 ? -12.361 5.512 4.589 1.00 97.06 132 LYS A N 1
ATOM 1007 C CA . LYS A 1 132 ? -13.768 5.923 4.658 1.00 97.06 132 LYS A CA 1
ATOM 1008 C C . LYS A 1 132 ? -14.574 4.957 5.519 1.00 97.06 132 LYS A C 1
ATOM 1010 O O . LYS A 1 132 ? -15.337 5.395 6.373 1.00 97.06 132 LYS A O 1
ATOM 1015 N N . GLU A 1 133 ? -14.366 3.657 5.317 1.00 96.19 133 GLU A N 1
ATOM 1016 C CA . GLU A 1 133 ? -15.089 2.591 6.017 1.00 96.19 133 GLU A CA 1
ATOM 1017 C C . GLU A 1 133 ? -14.941 2.692 7.537 1.00 96.19 133 GLU A C 1
ATOM 1019 O O . GLU A 1 133 ? -15.936 2.587 8.250 1.00 96.19 133 GLU A O 1
ATOM 1024 N N . VAL A 1 134 ? -13.741 3.006 8.032 1.00 95.62 134 VAL A N 1
ATOM 1025 C CA . VAL A 1 134 ? -13.463 3.116 9.471 1.00 95.62 134 VAL A CA 1
ATOM 1026 C C . VAL A 1 134 ? -14.251 4.227 10.177 1.00 95.62 134 VAL A C 1
ATOM 1028 O O . VAL A 1 134 ? -14.413 4.183 11.390 1.00 95.62 134 VAL A O 1
ATOM 1031 N N . LEU A 1 135 ? -14.769 5.214 9.441 1.00 95.12 135 LEU A N 1
ATOM 1032 C CA . LEU A 1 135 ? -15.619 6.268 10.003 1.00 95.12 135 LEU A CA 1
ATOM 1033 C C . LEU A 1 135 ? -17.092 5.852 10.080 1.00 95.12 135 LEU A C 1
ATOM 1035 O O . LEU A 1 135 ? -17.827 6.349 10.928 1.00 95.12 135 LEU A O 1
ATOM 1039 N N . THR A 1 136 ? -17.531 4.960 9.191 1.00 94.75 136 THR A N 1
ATOM 1040 C CA . THR A 1 136 ? -18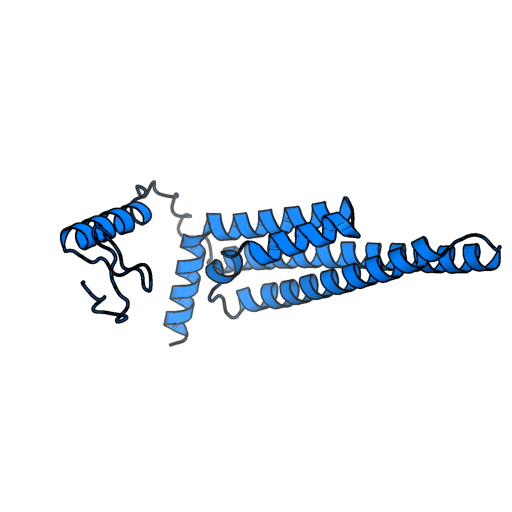.938 4.544 9.072 1.00 94.75 136 THR A CA 1
ATOM 1041 C C . THR A 1 136 ? -19.231 3.207 9.747 1.00 94.75 136 THR A C 1
ATOM 1043 O O . THR A 1 136 ? -20.341 2.980 10.220 1.00 94.75 136 THR A O 1
ATOM 1046 N N . LYS A 1 137 ? -18.242 2.309 9.771 1.00 95.44 137 LYS A N 1
ATOM 1047 C CA . LYS A 1 137 ? -18.343 0.935 10.263 1.00 95.44 137 LYS A CA 1
ATOM 1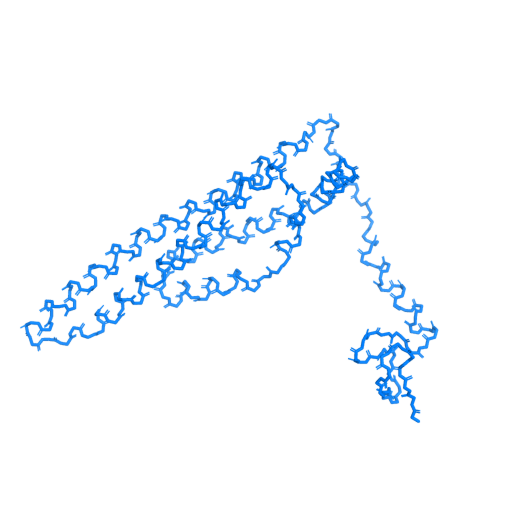048 C C . LYS A 1 137 ? -17.029 0.531 10.959 1.00 95.44 137 LYS A C 1
ATOM 1050 O O . LYS A 1 137 ? -16.268 -0.267 10.413 1.00 95.44 137 LYS A O 1
ATOM 1055 N N . PRO A 1 138 ? -16.724 1.102 12.140 1.00 94.44 138 PRO A N 1
ATOM 1056 C CA . PRO A 1 138 ? -15.484 0.842 12.870 1.00 94.44 138 PRO A CA 1
ATOM 1057 C C . PRO A 1 138 ? -15.527 -0.536 13.549 1.00 94.44 138 PRO A C 1
ATOM 1059 O O . PRO A 1 138 ? -15.725 -0.627 14.754 1.00 94.44 138 PRO A O 1
ATOM 1062 N N . VAL A 1 139 ? -15.380 -1.618 12.781 1.00 93.50 139 VAL A N 1
ATOM 1063 C CA . VAL A 1 139 ? -15.332 -3.000 13.293 1.00 93.50 139 VAL A CA 1
ATOM 1064 C C . VAL A 1 139 ? -14.093 -3.717 12.770 1.00 93.50 139 VAL A C 1
ATOM 1066 O O . VAL A 1 139 ? -13.742 -3.575 11.600 1.00 93.50 139 VAL A O 1
ATOM 1069 N N . GLY A 1 140 ? -13.429 -4.503 13.621 1.00 94.38 140 GLY A N 1
ATOM 1070 C CA . GLY A 1 140 ? -12.265 -5.301 13.221 1.00 94.38 140 GLY A CA 1
ATOM 1071 C C . GLY A 1 140 ? -11.028 -4.484 12.823 1.00 94.38 140 GLY A C 1
ATOM 1072 O O . GLY A 1 140 ? -10.163 -5.000 12.111 1.00 94.38 140 GLY A O 1
ATOM 1073 N N . ILE A 1 141 ? -10.914 -3.238 13.291 1.00 96.25 141 ILE A N 1
ATOM 1074 C CA . ILE A 1 141 ? -9.767 -2.351 13.084 1.00 96.25 141 ILE A CA 1
ATOM 1075 C C . ILE A 1 141 ? -8.506 -3.048 13.571 1.00 96.25 141 ILE A C 1
ATOM 1077 O O . ILE A 1 141 ? -7.591 -3.260 12.783 1.00 96.25 141 ILE A O 1
ATOM 1081 N N . VAL A 1 142 ? -8.452 -3.469 14.835 1.00 94.19 142 VAL A N 1
ATOM 1082 C CA . VAL A 1 142 ? -7.233 -4.076 15.400 1.00 94.19 142 VAL A CA 1
ATOM 1083 C C . VAL A 1 142 ? -6.841 -5.329 14.618 1.00 94.19 142 VAL A C 1
ATOM 1085 O O . VAL A 1 142 ? -5.688 -5.465 14.207 1.00 94.19 142 VAL A O 1
ATOM 1088 N N . GLN A 1 143 ? -7.809 -6.204 14.336 1.00 93.12 143 GLN A N 1
ATOM 1089 C CA . GLN A 1 143 ? -7.574 -7.449 13.603 1.00 93.12 143 GLN A CA 1
ATOM 1090 C C . GLN A 1 143 ? -7.031 -7.207 12.188 1.00 93.12 143 GLN A C 1
ATOM 1092 O O . GLN A 1 143 ? -6.200 -7.982 11.719 1.00 93.12 143 GLN A O 1
ATOM 1097 N N . SER A 1 144 ? -7.439 -6.124 11.521 1.00 92.06 144 SER A N 1
ATOM 1098 C CA . SER A 1 144 ? -6.935 -5.774 10.186 1.00 92.06 144 SER A CA 1
ATOM 1099 C C . SER A 1 144 ? -5.452 -5.365 10.170 1.00 92.06 144 SER A C 1
ATOM 1101 O O . SER A 1 144 ? -4.792 -5.527 9.145 1.00 92.06 144 SER A O 1
ATOM 1103 N N . PHE A 1 145 ? -4.904 -4.900 11.302 1.00 93.62 145 PHE A N 1
ATOM 1104 C CA . PHE A 1 145 ? -3.502 -4.473 11.435 1.00 93.62 145 PHE A CA 1
ATOM 1105 C C . PHE A 1 145 ? -2.609 -5.473 12.192 1.00 93.62 145 PHE A C 1
ATOM 1107 O O . PHE A 1 145 ? -1.388 -5.301 12.213 1.00 93.62 145 PHE A O 1
ATOM 1114 N N . GLN A 1 146 ? -3.167 -6.532 12.789 1.00 89.12 146 GLN A N 1
ATOM 1115 C CA . GLN A 1 146 ? -2.381 -7.578 13.460 1.00 89.12 146 GLN A CA 1
ATOM 1116 C C . GLN A 1 146 ? -1.414 -8.304 12.498 1.00 89.12 146 GLN A C 1
ATOM 1118 O O . GLN A 1 146 ? -0.216 -8.355 12.806 1.00 89.12 146 GLN A O 1
ATOM 1123 N N . PRO A 1 147 ? -1.849 -8.806 11.321 1.00 92.38 147 PRO A N 1
ATOM 1124 C CA . PRO A 1 147 ? -0.968 -9.533 10.413 1.00 92.38 147 PRO A CA 1
ATOM 1125 C C . PRO A 1 147 ? 0.114 -8.633 9.804 1.00 92.38 147 PRO A C 1
ATOM 1127 O O . PRO A 1 147 ? -0.173 -7.582 9.236 1.00 92.38 147 PRO A O 1
ATOM 1130 N N . VAL A 1 148 ? 1.370 -9.083 9.851 1.00 88.00 148 VAL A N 1
ATOM 1131 C CA . VAL A 1 148 ? 2.508 -8.385 9.217 1.00 88.00 148 VAL A CA 1
ATOM 1132 C C . VAL A 1 148 ? 2.775 -8.840 7.781 1.00 88.00 148 VAL A C 1
ATOM 1134 O O . VAL A 1 148 ? 3.489 -8.159 7.051 1.00 88.00 148 VAL A O 1
ATOM 1137 N N . GLY A 1 149 ? 2.190 -9.964 7.350 1.00 85.19 149 GLY A N 1
ATOM 1138 C CA . GLY A 1 149 ? 2.519 -10.610 6.074 1.00 85.19 149 GLY A CA 1
ATOM 1139 C C . GLY A 1 149 ? 2.353 -9.703 4.852 1.00 85.19 149 GLY A C 1
ATOM 1140 O O . GLY A 1 149 ? 3.255 -9.629 4.024 1.00 85.19 149 GLY A O 1
ATOM 1141 N N . ASN A 1 150 ? 1.253 -8.944 4.769 1.00 84.81 150 ASN A N 1
ATOM 1142 C CA . ASN A 1 150 ? 1.029 -8.027 3.646 1.00 84.81 150 ASN A CA 1
ATOM 1143 C C . ASN A 1 150 ? 2.036 -6.859 3.627 1.00 84.81 150 ASN A C 1
ATOM 1145 O O . ASN A 1 150 ? 2.481 -6.444 2.558 1.00 84.81 150 ASN A O 1
ATOM 1149 N N . LEU A 1 151 ? 2.433 -6.351 4.802 1.00 86.81 151 LEU A N 1
ATOM 1150 C CA . LEU A 1 151 ? 3.443 -5.291 4.910 1.00 86.81 151 LEU A CA 1
ATOM 1151 C C . LEU A 1 151 ? 4.818 -5.807 4.477 1.00 86.81 151 LEU A C 1
ATOM 1153 O O . LEU A 1 151 ? 5.504 -5.142 3.707 1.00 86.81 151 LEU A O 1
ATOM 1157 N N . ILE A 1 152 ? 5.195 -7.004 4.932 1.00 87.31 152 ILE A N 1
ATOM 1158 C CA . ILE A 1 152 ? 6.469 -7.637 4.571 1.00 87.31 152 ILE A CA 1
ATOM 1159 C C . ILE A 1 152 ? 6.509 -7.932 3.070 1.00 87.31 152 ILE A C 1
ATOM 1161 O O . ILE A 1 152 ? 7.482 -7.579 2.413 1.00 87.31 152 ILE A O 1
ATOM 1165 N N . GLY A 1 153 ? 5.442 -8.505 2.504 1.00 85.44 153 GLY A N 1
ATOM 1166 C CA . GLY A 1 153 ? 5.351 -8.747 1.062 1.00 85.44 153 GLY A CA 1
ATOM 1167 C C . GLY A 1 153 ? 5.485 -7.456 0.253 1.00 85.44 153 GLY A C 1
ATOM 1168 O O . GLY A 1 153 ? 6.247 -7.414 -0.711 1.00 85.44 153 GLY A O 1
ATOM 1169 N N . THR A 1 154 ? 4.819 -6.386 0.704 1.00 86.56 154 THR A N 1
ATOM 1170 C CA . THR A 1 154 ? 4.908 -5.055 0.087 1.00 86.56 154 THR A CA 1
ATOM 1171 C C . THR A 1 154 ? 6.321 -4.495 0.125 1.00 86.56 154 THR A C 1
ATOM 1173 O O . THR A 1 154 ? 6.808 -4.006 -0.892 1.00 86.56 154 THR A O 1
ATOM 1176 N N . LEU A 1 155 ? 7.001 -4.613 1.264 1.00 88.56 155 LEU A N 1
ATOM 1177 C CA . LEU A 1 155 ? 8.388 -4.192 1.408 1.00 88.56 155 LEU A CA 1
ATOM 1178 C C . LEU A 1 155 ? 9.320 -4.994 0.495 1.00 88.56 155 LEU A C 1
ATOM 1180 O O . LEU A 1 155 ? 10.163 -4.395 -0.160 1.00 88.56 155 LEU A O 1
ATOM 1184 N N . ILE A 1 156 ? 9.164 -6.318 0.420 1.00 88.38 156 ILE A N 1
ATOM 1185 C CA . ILE A 1 156 ? 10.038 -7.188 -0.380 1.00 88.38 156 ILE A CA 1
ATOM 1186 C C . ILE A 1 156 ? 9.961 -6.822 -1.861 1.00 88.38 156 ILE A C 1
ATOM 1188 O O . ILE A 1 156 ? 10.997 -6.548 -2.464 1.00 88.38 156 ILE A O 1
ATOM 1192 N N . TYR A 1 157 ? 8.764 -6.776 -2.459 1.00 85.56 157 TYR A N 1
ATOM 1193 C CA . TYR A 1 157 ? 8.682 -6.482 -3.892 1.00 85.56 157 TYR A CA 1
ATOM 1194 C C . TYR A 1 157 ? 9.101 -5.036 -4.196 1.00 85.56 157 TYR A C 1
ATOM 1196 O O . TYR A 1 157 ? 9.717 -4.785 -5.228 1.00 85.56 157 TYR A O 1
ATOM 1204 N N . ASN A 1 158 ? 8.830 -4.082 -3.297 1.00 86.69 158 ASN A N 1
ATOM 1205 C CA . ASN A 1 158 ? 9.280 -2.701 -3.469 1.00 86.69 158 ASN A CA 1
ATOM 1206 C C . ASN A 1 158 ? 10.798 -2.555 -3.295 1.00 86.69 158 ASN A C 1
ATOM 1208 O O . ASN A 1 158 ? 11.395 -1.734 -3.979 1.00 86.69 158 ASN A O 1
ATOM 1212 N N . LEU A 1 159 ? 11.430 -3.349 -2.430 1.00 85.69 159 LEU A N 1
ATOM 1213 C CA . LEU A 1 159 ? 12.883 -3.370 -2.270 1.00 85.69 159 LEU A CA 1
ATOM 1214 C C . LEU A 1 159 ? 13.567 -3.957 -3.509 1.00 85.69 159 LEU A C 1
ATOM 1216 O O . LEU A 1 159 ? 14.545 -3.393 -3.988 1.00 85.69 159 LEU A O 1
ATOM 1220 N N . LEU A 1 160 ? 13.034 -5.062 -4.035 1.00 82.94 160 LEU A N 1
ATOM 1221 C CA . LEU A 1 160 ? 13.598 -5.752 -5.195 1.00 82.94 160 LEU A CA 1
ATOM 1222 C C . LEU A 1 160 ? 13.393 -4.981 -6.505 1.00 82.94 160 LEU A C 1
ATOM 1224 O O . LEU A 1 160 ? 14.251 -5.039 -7.377 1.00 82.94 160 LEU A O 1
ATOM 1228 N N . LEU A 1 161 ? 12.259 -4.286 -6.653 1.00 73.94 161 LEU A N 1
ATOM 1229 C CA . LEU A 1 161 ? 11.811 -3.774 -7.955 1.00 73.94 161 LEU A CA 1
ATOM 1230 C C . LEU A 1 161 ? 11.529 -2.262 -7.978 1.00 73.94 161 LEU A C 1
ATOM 1232 O O . LEU A 1 161 ? 11.480 -1.665 -9.048 1.00 73.94 161 LEU A O 1
ATOM 1236 N N . GLY A 1 162 ? 11.317 -1.633 -6.820 1.00 69.38 162 GLY A N 1
ATOM 1237 C CA . GLY A 1 162 ? 11.000 -0.202 -6.684 1.00 69.38 162 GLY A CA 1
ATOM 1238 C C . GLY A 1 162 ? 12.116 0.640 -6.050 1.00 69.38 162 GLY A C 1
ATOM 1239 O O . GLY A 1 162 ? 11.968 1.860 -5.935 1.00 69.38 162 GLY A O 1
ATOM 1240 N N . GLY A 1 163 ? 13.215 0.009 -5.623 1.00 76.31 163 GLY A N 1
ATOM 1241 C CA . GLY A 1 163 ? 14.364 0.660 -4.998 1.00 76.31 163 GLY A CA 1
ATOM 1242 C C . GLY A 1 163 ? 14.031 1.432 -3.712 1.00 76.31 163 GLY A C 1
ATOM 1243 O O . GLY A 1 163 ? 13.067 1.145 -3.000 1.00 76.31 163 GLY A O 1
ATOM 1244 N N . ILE A 1 164 ? 14.842 2.452 -3.412 1.00 74.38 164 ILE A N 1
ATOM 1245 C CA . ILE A 1 164 ? 14.763 3.252 -2.171 1.00 74.38 164 ILE A CA 1
ATOM 1246 C C . ILE A 1 164 ? 13.384 3.916 -1.998 1.00 74.38 164 ILE A C 1
ATOM 1248 O O . ILE A 1 164 ? 12.870 4.014 -0.883 1.00 74.38 164 ILE A O 1
ATOM 1252 N N . ILE A 1 165 ? 12.751 4.331 -3.100 1.00 75.12 165 ILE A N 1
ATOM 1253 C CA . ILE A 1 165 ? 11.450 5.015 -3.085 1.00 75.12 165 ILE A CA 1
ATOM 1254 C C . ILE A 1 165 ? 10.358 4.099 -2.511 1.00 75.12 165 ILE A C 1
ATOM 1256 O O . ILE A 1 165 ? 9.555 4.525 -1.679 1.00 75.12 165 ILE A O 1
ATOM 1260 N N . GLY A 1 166 ? 10.354 2.821 -2.898 1.00 77.50 166 GLY A N 1
ATOM 1261 C CA . GLY A 1 166 ? 9.390 1.843 -2.398 1.00 77.50 166 GLY A CA 1
ATOM 1262 C C . GLY A 1 166 ? 9.594 1.470 -0.919 1.00 77.50 166 GLY A C 1
ATOM 1263 O O . GLY A 1 166 ? 8.633 1.144 -0.210 1.00 77.50 166 GLY A O 1
ATOM 1264 N N . VAL A 1 167 ? 10.826 1.583 -0.412 1.00 84.94 167 VAL A N 1
ATOM 1265 C CA . VAL A 1 167 ? 11.142 1.377 1.012 1.00 84.94 167 VAL A CA 1
ATOM 1266 C C . VAL A 1 167 ? 10.515 2.474 1.873 1.00 84.94 167 VAL A C 1
ATOM 1268 O O . VAL A 1 167 ? 9.886 2.165 2.886 1.00 84.94 167 VAL A O 1
ATOM 1271 N N . ALA A 1 168 ? 10.604 3.740 1.455 1.00 82.25 168 ALA A N 1
ATOM 1272 C CA . ALA A 1 168 ? 10.027 4.864 2.197 1.00 82.25 168 ALA A CA 1
ATOM 1273 C C . ALA A 1 168 ? 8.507 4.715 2.405 1.00 82.25 168 ALA A C 1
ATOM 1275 O O . ALA A 1 168 ? 8.009 4.914 3.516 1.00 82.25 168 ALA A O 1
ATOM 1276 N N . GLY A 1 169 ? 7.773 4.289 1.369 1.00 84.25 169 GLY A N 1
ATOM 1277 C CA . GLY A 1 169 ? 6.336 4.015 1.486 1.00 84.25 169 GLY A CA 1
ATOM 1278 C C . GLY A 1 169 ? 6.018 2.857 2.430 1.00 84.25 169 GLY A C 1
ATOM 1279 O O . GLY A 1 169 ? 5.091 2.933 3.239 1.00 84.25 169 GLY A O 1
ATOM 1280 N N . SER A 1 170 ? 6.850 1.818 2.402 1.00 89.19 170 SER A N 1
ATOM 1281 C CA . SER A 1 170 ? 6.712 0.662 3.286 1.00 89.19 170 SER A CA 1
ATOM 1282 C C . SER A 1 170 ? 6.931 1.027 4.759 1.00 89.19 170 SER A C 1
ATOM 1284 O O . SER A 1 170 ? 6.189 0.553 5.617 1.00 89.19 170 SER A O 1
ATOM 1286 N N . ILE A 1 171 ? 7.875 1.925 5.071 1.00 90.62 171 ILE A N 1
ATOM 1287 C CA . ILE A 1 171 ? 8.114 2.417 6.442 1.00 90.62 171 ILE A CA 1
ATOM 1288 C C . ILE A 1 171 ? 6.857 3.080 7.016 1.00 90.62 171 ILE A C 1
ATOM 1290 O O . ILE A 1 171 ? 6.481 2.812 8.160 1.00 90.62 171 ILE A O 1
ATOM 1294 N N . TYR A 1 172 ? 6.158 3.902 6.229 1.00 92.50 172 TYR A N 1
ATOM 1295 C CA . TYR A 1 172 ? 4.932 4.547 6.700 1.00 92.50 172 TYR A CA 1
ATOM 1296 C C . TYR A 1 172 ? 3.835 3.530 7.050 1.00 92.50 172 TYR A C 1
ATOM 1298 O O . TYR A 1 172 ? 3.132 3.704 8.048 1.00 92.50 172 TYR A O 1
ATOM 1306 N N . ALA A 1 173 ? 3.721 2.432 6.296 1.00 92.38 173 ALA A N 1
ATOM 1307 C CA . ALA A 1 173 ? 2.778 1.359 6.611 1.00 92.38 173 ALA A CA 1
ATOM 1308 C C . ALA A 1 173 ? 3.063 0.723 7.988 1.00 92.38 173 ALA A C 1
ATOM 1310 O O . ALA A 1 173 ? 2.127 0.439 8.741 1.00 92.38 173 ALA A O 1
ATOM 1311 N N . PHE A 1 174 ? 4.338 0.572 8.370 1.00 92.88 174 PHE A N 1
ATOM 1312 C CA . PHE A 1 174 ? 4.717 0.125 9.716 1.00 92.88 174 PHE A CA 1
ATOM 1313 C C . PHE A 1 174 ? 4.360 1.148 10.798 1.00 92.88 174 PHE A C 1
ATOM 1315 O O . PHE A 1 174 ? 3.878 0.758 11.861 1.00 92.88 174 PHE A O 1
ATOM 1322 N N . ILE A 1 175 ? 4.533 2.446 10.533 1.00 93.00 175 ILE A N 1
ATOM 1323 C CA . ILE A 1 175 ? 4.133 3.516 11.463 1.00 93.00 175 ILE A CA 1
ATOM 1324 C C . ILE A 1 175 ? 2.614 3.506 11.678 1.00 93.00 175 ILE A C 1
ATOM 1326 O O . ILE A 1 175 ? 2.150 3.583 12.815 1.00 93.00 175 ILE A O 1
ATOM 1330 N N . LEU A 1 176 ? 1.831 3.368 10.606 1.00 94.88 176 LEU A N 1
ATOM 1331 C CA . LEU A 1 176 ? 0.374 3.254 10.675 1.00 94.88 176 LEU A CA 1
ATOM 1332 C C . LEU A 1 176 ? -0.055 2.028 11.496 1.00 94.88 176 LEU A C 1
ATOM 1334 O O . LEU A 1 176 ? -0.916 2.145 12.368 1.00 94.88 176 LEU A O 1
ATOM 1338 N N . ARG A 1 177 ? 0.573 0.870 11.265 1.00 95.00 177 ARG A N 1
ATOM 1339 C CA . ARG A 1 177 ? 0.336 -0.337 12.068 1.00 95.00 177 ARG A CA 1
ATOM 1340 C C . ARG A 1 177 ? 0.668 -0.103 13.539 1.00 95.00 177 ARG A C 1
ATOM 1342 O O . ARG A 1 177 ? -0.137 -0.439 14.400 1.00 95.00 177 ARG A O 1
ATOM 1349 N N . SER A 1 178 ? 1.834 0.477 13.819 1.00 93.12 178 SER A N 1
ATOM 1350 C CA . SER A 1 178 ? 2.272 0.799 15.178 1.00 93.12 178 SER A CA 1
ATOM 1351 C C . SER A 1 178 ? 1.243 1.678 15.889 1.00 93.12 178 SER A C 1
ATOM 1353 O O . SER A 1 178 ? 0.797 1.339 16.978 1.00 93.12 178 SER A O 1
ATOM 1355 N N . PHE A 1 179 ? 0.745 2.724 15.220 1.00 94.50 179 PHE A N 1
ATOM 1356 C CA . PHE A 1 179 ? -0.314 3.582 15.750 1.00 94.50 179 PHE A CA 1
ATOM 1357 C C . PHE A 1 179 ? -1.576 2.804 16.149 1.00 94.50 179 PHE A C 1
ATOM 1359 O O . PHE A 1 179 ? -2.107 3.038 17.234 1.00 94.50 179 PHE A O 1
ATOM 1366 N N . VAL A 1 180 ? -2.052 1.875 15.314 1.00 95.44 180 VAL A N 1
ATOM 1367 C CA . VAL A 1 180 ? -3.243 1.073 15.643 1.00 95.44 180 VAL A CA 1
ATOM 1368 C C . VAL A 1 180 ? -2.983 0.185 16.854 1.00 95.44 180 VAL A C 1
ATOM 1370 O O . VAL A 1 180 ? -3.781 0.167 17.789 1.00 95.44 180 VAL A O 1
ATOM 1373 N N . LEU A 1 181 ? -1.846 -0.511 16.871 1.00 91.50 181 LEU A N 1
ATOM 1374 C CA . LEU A 1 181 ? -1.540 -1.465 17.933 1.00 91.50 181 LEU A CA 1
ATOM 1375 C C . LEU A 1 181 ? -1.245 -0.791 19.275 1.00 91.50 181 LEU A C 1
ATOM 1377 O O . LEU A 1 181 ? -1.688 -1.291 20.308 1.00 91.50 181 LEU A O 1
ATOM 1381 N N . SER A 1 182 ? -0.596 0.372 19.274 1.00 92.00 182 SER A N 1
ATOM 1382 C CA . SER A 1 182 ? -0.393 1.177 20.484 1.00 92.00 182 SER A CA 1
ATOM 1383 C C . SER A 1 182 ? -1.697 1.727 21.070 1.00 92.00 182 SER A C 1
ATOM 1385 O O . SER A 1 182 ? -1.726 2.070 22.246 1.00 92.00 182 SER A O 1
ATOM 1387 N N . ASN A 1 183 ? -2.781 1.786 20.288 1.00 90.81 183 ASN A N 1
ATOM 1388 C CA . ASN A 1 183 ? -4.100 2.256 20.727 1.00 90.81 183 ASN A CA 1
ATOM 1389 C C . ASN A 1 183 ? -5.151 1.126 20.745 1.00 90.81 183 ASN A C 1
ATOM 1391 O O . ASN A 1 183 ? -6.352 1.393 20.692 1.00 90.81 183 ASN A O 1
ATOM 1395 N N . THR A 1 184 ? -4.718 -0.139 20.840 1.00 91.69 184 THR A N 1
ATOM 1396 C CA . THR A 1 184 ? -5.593 -1.326 20.751 1.00 91.69 184 THR A CA 1
ATOM 1397 C C . THR A 1 184 ? -6.799 -1.253 21.688 1.00 91.69 184 THR A C 1
ATOM 1399 O O . THR A 1 184 ? -7.924 -1.447 21.237 1.00 91.69 184 THR A O 1
ATOM 1402 N N . ALA A 1 185 ? -6.586 -0.924 22.967 1.00 91.12 185 ALA A N 1
ATOM 1403 C CA . ALA A 1 185 ? -7.667 -0.862 23.952 1.00 91.12 185 ALA A CA 1
ATOM 1404 C C . ALA A 1 185 ? -8.759 0.150 23.560 1.00 91.12 185 ALA A C 1
ATOM 1406 O O . ALA A 1 185 ? -9.946 -0.138 23.677 1.00 91.12 185 ALA A O 1
ATOM 1407 N N . GLN A 1 186 ? -8.369 1.315 23.035 1.00 92.88 186 GLN A N 1
ATOM 1408 C CA . GLN A 1 186 ? -9.310 2.358 22.621 1.00 92.88 186 GLN A CA 1
ATOM 1409 C C . GLN A 1 186 ? -10.108 1.930 21.385 1.00 92.88 186 GLN A C 1
ATOM 1411 O O . GLN A 1 186 ? -11.324 2.105 21.347 1.00 92.88 186 GLN A O 1
ATOM 1416 N N . PHE A 1 187 ? -9.450 1.320 20.394 1.00 94.62 187 PHE A N 1
ATOM 1417 C CA . PHE A 1 187 ? -10.140 0.808 19.210 1.00 94.62 187 PHE A CA 1
ATOM 1418 C C . PHE A 1 187 ? -11.106 -0.331 19.551 1.00 94.62 187 PHE A C 1
ATOM 1420 O O . PHE A 1 187 ? -12.238 -0.305 19.081 1.00 94.62 187 PHE A O 1
ATOM 1427 N N . GLN A 1 188 ? -10.724 -1.270 20.420 1.00 94.00 188 GLN A N 1
ATOM 1428 C CA . GLN A 1 188 ? -11.613 -2.358 20.851 1.00 94.00 188 GLN A CA 1
ATOM 1429 C C . GLN A 1 188 ? -12.858 -1.848 21.584 1.00 94.00 188 GLN A C 1
ATOM 1431 O O . GLN A 1 188 ? -13.947 -2.381 21.377 1.00 94.00 188 GLN A O 1
ATOM 1436 N N . LEU A 1 189 ? -12.726 -0.804 22.411 1.00 92.88 189 LEU A N 1
ATOM 1437 C CA . LEU A 1 189 ? -13.876 -0.164 23.056 1.00 92.88 189 LEU A CA 1
ATOM 1438 C C . LEU A 1 189 ? -14.826 0.457 22.024 1.00 92.88 189 LEU A C 1
ATOM 1440 O O . LEU A 1 189 ? -16.029 0.211 22.085 1.00 92.88 189 LEU A O 1
ATOM 1444 N N . ILE A 1 190 ? -14.292 1.194 21.043 1.00 92.75 190 ILE A N 1
ATOM 1445 C CA . ILE A 1 190 ? -15.083 1.795 19.955 1.00 92.75 190 ILE A CA 1
ATOM 1446 C C . ILE A 1 190 ? -15.824 0.718 19.150 1.00 92.75 190 ILE A C 1
ATOM 1448 O O . ILE A 1 190 ? -17.019 0.854 18.886 1.00 92.75 190 ILE A O 1
ATOM 1452 N N . GLU A 1 191 ? -15.132 -0.362 18.783 1.00 94.25 191 GLU A N 1
ATOM 1453 C CA . GLU A 1 191 ? -15.718 -1.498 18.066 1.00 94.25 191 GLU A CA 1
ATOM 1454 C C . GLU A 1 191 ? -16.848 -2.145 18.880 1.00 94.25 191 GLU A C 1
ATOM 1456 O O . GLU A 1 191 ? -17.941 -2.378 18.360 1.00 94.25 191 GLU A O 1
ATOM 1461 N N . ALA A 1 192 ? -16.618 -2.394 20.173 1.00 92.94 192 ALA A N 1
ATOM 1462 C CA . ALA A 1 192 ? -17.606 -2.999 21.060 1.00 92.94 192 ALA A CA 1
ATOM 1463 C C . ALA A 1 192 ? -18.850 -2.113 21.238 1.00 92.94 192 ALA A C 1
ATOM 1465 O O . ALA A 1 192 ? -19.974 -2.617 21.225 1.00 92.94 192 ALA A O 1
ATOM 1466 N N . GLU A 1 193 ? -18.676 -0.797 21.382 1.00 92.00 193 GLU A N 1
ATOM 1467 C CA . GLU A 1 193 ? -19.787 0.156 21.465 1.00 92.00 193 GLU A CA 1
ATOM 1468 C C . GLU A 1 193 ? -20.605 0.212 20.172 1.00 92.00 193 GLU A C 1
ATOM 1470 O O . GLU A 1 193 ? -21.837 0.234 20.228 1.00 92.00 193 GLU A O 1
ATOM 1475 N N . TYR A 1 194 ? -19.945 0.209 19.011 1.00 92.38 194 TYR A N 1
ATOM 1476 C CA . TYR A 1 194 ? -20.624 0.176 17.717 1.00 92.38 194 TYR A CA 1
ATOM 1477 C C . TYR A 1 194 ? -21.453 -1.102 17.550 1.00 92.38 194 TYR A C 1
ATOM 1479 O O . TYR A 1 194 ? -22.619 -1.035 17.157 1.00 92.38 194 TYR A O 1
ATOM 1487 N N . MET A 1 195 ? -20.885 -2.258 17.904 1.00 91.81 195 MET A N 1
ATOM 1488 C CA . MET A 1 195 ? -21.571 -3.550 17.815 1.00 91.81 195 MET A CA 1
ATOM 1489 C C . MET A 1 195 ? -22.793 -3.621 18.735 1.00 91.81 195 MET A C 1
ATOM 1491 O O . MET A 1 195 ? -23.829 -4.119 18.314 1.00 91.81 195 MET A O 1
ATOM 1495 N N . LYS A 1 196 ? -22.719 -3.064 19.952 1.00 93.06 196 LYS A N 1
ATOM 1496 C CA . LYS A 1 196 ? -23.871 -2.986 20.870 1.00 93.06 196 LYS A CA 1
ATOM 1497 C C . LYS A 1 196 ? -25.018 -2.129 20.334 1.00 93.06 196 LYS A C 1
ATOM 1499 O O . LYS A 1 196 ? -26.165 -2.426 20.626 1.00 93.06 196 LYS A O 1
ATOM 1504 N N . LYS A 1 197 ? -24.715 -1.054 19.598 1.00 88.56 197 LYS A N 1
ATOM 1505 C CA . LYS A 1 197 ? -25.728 -0.159 19.006 1.00 88.56 197 LYS A CA 1
ATOM 1506 C C . LYS A 1 197 ? -26.334 -0.700 17.710 1.00 88.56 197 LYS A C 1
ATOM 1508 O O . LYS A 1 197 ? -27.370 -0.204 17.286 1.00 88.56 197 LYS A O 1
ATOM 1513 N N . SER A 1 198 ? -25.649 -1.641 17.065 1.00 83.56 198 SER A N 1
ATOM 1514 C CA . SER A 1 198 ? -26.024 -2.193 15.757 1.00 83.56 198 SER A CA 1
ATOM 1515 C C . SER A 1 198 ? -26.682 -3.577 15.850 1.00 83.56 198 SER A C 1
ATOM 1517 O O . SER A 1 198 ? -27.014 -4.145 14.811 1.00 83.56 198 SER A O 1
ATOM 1519 N N . ALA A 1 199 ? -26.802 -4.121 17.065 1.00 71.75 199 ALA A N 1
ATOM 1520 C CA . ALA A 1 199 ? -27.481 -5.374 17.391 1.00 71.75 199 ALA A CA 1
ATOM 1521 C C . ALA A 1 199 ? -28.935 -5.102 17.790 1.00 71.75 199 ALA A C 1
ATOM 1523 O O . ALA A 1 199 ? -29.797 -5.917 17.395 1.00 71.75 199 ALA A O 1
#

Foldseek 3Di:
DDADPPPRHDDDPPDQADPPPGHGPDVVSVVVVVVVVVVVVDPPCPPPPPPDPDPPLLNLLLVLLVLLLVLLVLLLVLLVVLLVQLVVLCVQLVVCVVVVHHSPVSPVLSVLSNVLSVVSNVSSVVSNVVSVCCNVQLACLLVVLPDCVVLVVQCVSCVVRVNPSSNVSSVSSVVSSVSCVVCVVSSVVVNVVRVVVVD

Secondary structure (DSSP, 8-state):
-EE-TTT--EE-TT-SB-TTT--BSSHHHHHHHHHHHHHHH-S---------TT--HHHHHHHHHHHHHHHHHHHHHHHHHHHHHHHHHHHHHHHHHHTTS--HHHHHHHHHHHHHHHHHHHHHHHHHHHHHHHHH---SHHHHHS--HHHHHHHHHHHHHSHHHHHHHHHHHHHHHHHHHHTHHHHHHHHHHHHHHH-

Sequence (199 aa):
MAFCSKCGREIANGSQFCSGCGQPVSEQAAQQAIYQSQQVYQQPMQSVPYPQQGSNPMFLLQQLSSKVKTNAIIWIVIACIQFFIGMVNIVIGFVLNADYEDGTSNLITGFFVIIVGVLNIVNATRSLKYSKEVLTKPVGIVQSFQPVGNLIGTLIYNLLLGGIIGVAGSIYAFILRSFVLSNTAQFQLIEAEYMKKSA

pLDDT: mean 84.14, std 17.02, range [32.72, 97.25]